Protein 4J6E (pdb70)

Nearest PDB structures (foldseek):
  4j6e-assembly1_A-2  TM=1.004E+00  e=1.872E-60  Caulobacter vibrioides NA1000
  4ggm-assembly1_X  TM=5.486E-01  e=7.901E-48  Caulobacter vibrioides NA1000
  5z76-assembly2_B  TM=6.021E-01  e=1.003E-01  synthetic construct
  4yr9-assembly1_C  TM=3.953E-01  e=2.723E-02  Mus musculus
  1kjq-assembly1_A  TM=4.696E-01  e=1.068E-01  Escherichia coli

InterPro domains:
  IPR010415 LpxI, C-terminal [PF06230] (135-271)
  IPR041255 LpxI N-terminal domain [PF17930] (3-131)
  IPR043167 LpxI, C-terminal domain superfamily [G3DSA:3.40.140.80] (130-280)
  IPR053174 UDP-2,3-diacylglucosamine pyrophosphatase LpxI [PTHR39962] (3-275)

Sequence (273 aa):
MRKLGLIAGGGALPVELASHCEAAGRAFAVMRLRSFADPSLDRYPGADVGIGEFGKIFKALRAEGCDVVCFAGNVSRPDFSALMPDARGLKVLPSLIVAARKGDDALLRRVLDEFEKEGFEIEGAHEVMGEMTLPRGRLGKVSPAPEHMADIDKALDVAREIGRLDIGQGAVVCEGLVLAVEAQEGTDAMLRRVADLPEAIRGRAERRLGVLAKAPKPIRVALPTIGVATIHRAARAGLAGIVGEAGRLLVVDREAVIAAADDLGLFVLGVDP

Solvent-accessible surface area: 13262 Å² total; per-residue (Å²): 208,179,32,21,0,6,7,0,0,13,52,54,27,4,53,53,11,13,82,81,12,152,70,67,53,102,81,27,2,5,0,23,12,145,91,59,23,54,107,68,1,98,203,78,62,28,35,75,5,2,48,14,30,22,0,94,7,2,109,20,0,122,81,103,52,9,92,25,1,2,48,5,27,110,69,66,89,40,106,57,108,77,57,111,117,25,96,71,4,98,88,13,46,68,50,19,66,103,11,7,222,77,10,60,27,20,20,53,140,43,27,20,57,0,5,75,154,46,58,4,111,19,52,2,4,110,42,8,68,62,76,17,38,4,64,184,22,138,31,11,141,33,69,33,36,125,118,16,103,84,6,10,90,90,0,8,70,27,0,76,86,26,6,150,99,43,71,13,36,0,0,0,0,4,138,29,94,57,22,7,44,16,46,128,71,26,16,58,23,0,0,108,91,0,8,99,45,85,63,101,65,50,0,143,82,166,41,36,31,0,0,0,0,12,0,12,29,84,187,92,29,31,13,1,50,2,14,55,44,10,0,96,68,0,14,146,0,1,2,4,0,0,0,0,13,24,29,77,0,10,1,22,75,41,114,41,0,42,55,24,2,26,130,70,32,1,2,2,2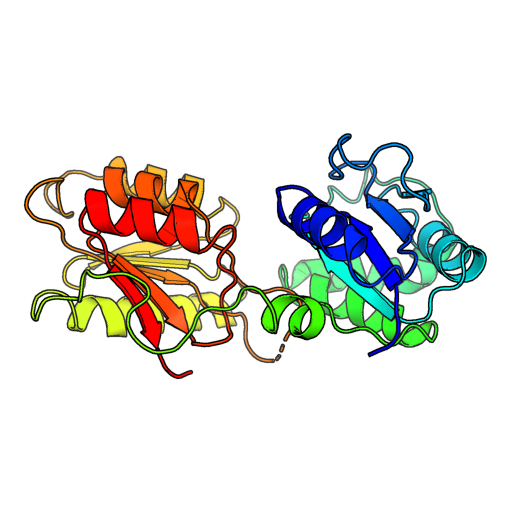3,0,45,100,91

GO terms:
  GO:0042802 identical protein binding (F, IPI)

Organism: Caulobacter vibrioides (strain NA1000 / CB15N) (NCBI:txid565050)

Structure (mmCIF, N/CA/C/O backbone):
data_4J6E
#
_entry.id   4J6E
#
_cell.length_a   107.297
_cell.length_b   107.297
_cell.length_c   81.290
_cell.angle_alpha   90.00
_cell.angle_beta   90.00
_cell.angle_gamma   120.00
#
_symmetry.space_group_name_H-M   'P 61 2 2'
#
loop_
_entity.id
_entity.type
_entity.pdbx_description
1 polymer 'UDP-2,3-diacylglucosamine pyrophosphatase LpxI'
2 non-polymer '(2R,3R,4R,5S,6R)-2-{[(S)-{[(S)-{[(2R,3S,4R,5R)-5-(2,4-dioxo-3,4-dihydropyrimidin-1(2H)-yl)-3,4-dihydroxytetrahydrofuran-2-yl]methoxy}(hydroxy)phosphoryl]oxy}(hydroxy)phosphoryl]oxy}-5-hydroxy-6-(hydroxymethyl)-3-{[(3R)-3-hydroxytetradecanoyl]amino}tetrahydro-2H-pyran-4-yl (3R)-3-hydroxytetradecanoate'
3 water water
#
loop_
_atom_site.group_PDB
_atom_site.id
_atom_site.type_symbol
_atom_site.label_atom_id
_atom_site.label_alt_id
_atom_site.label_comp_id
_atom_site.label_asym_id
_atom_site.label_entity_id
_atom_site.label_seq_id
_atom_site.pdbx_PDB_ins_code
_atom_site.Cartn_x
_atom_site.Cartn_y
_atom_site.Cartn_z
_atom_site.occupancy
_atom_site.B_iso_or_equiv
_atom_site.auth_seq_id
_atom_site.auth_comp_id
_atom_site.auth_asym_id
_atom_site.auth_atom_id
_atom_site.pdbx_PDB_model_num
ATOM 1 N N . MET A 1 4 ? 9.949 30.083 -12.230 1.00 156.56 1 MET A N 1
ATOM 2 C CA . MET A 1 4 ? 8.744 29.693 -12.952 1.00 155.55 1 MET A CA 1
ATOM 3 C C . MET A 1 4 ? 8.510 28.182 -12.816 1.00 155.12 1 MET A C 1
ATOM 4 O O . MET A 1 4 ? 7.979 27.539 -13.721 1.00 155.68 1 MET A O 1
ATOM 9 N N . ARG A 1 5 ? 8.917 27.618 -11.680 1.00 155.59 2 ARG A N 1
ATOM 10 C CA . ARG A 1 5 ? 8.658 26.206 -11.394 1.00 156.81 2 ARG A CA 1
ATOM 11 C C . ARG A 1 5 ? 7.271 26.047 -10.772 1.00 153.98 2 ARG A C 1
ATOM 12 O O . ARG A 1 5 ? 6.610 27.044 -10.486 1.00 150.98 2 ARG A O 1
ATOM 20 N N . LYS A 1 6 ? 6.834 24.804 -10.562 1.00 155.85 3 LYS A N 1
ATOM 21 C CA . LYS A 1 6 ? 5.433 24.541 -10.215 1.00 154.19 3 LYS A CA 1
ATOM 22 C C . LYS A 1 6 ? 5.160 23.064 -9.849 1.00 149.72 3 LYS A C 1
ATOM 23 O O . LYS A 1 6 ? 5.891 22.177 -10.298 1.00 146.53 3 LYS A O 1
ATOM 25 N N . LEU A 1 7 ? 4.126 22.783 -9.043 1.00 145.55 4 LEU A N 1
ATOM 26 C CA . LEU A 1 7 ? 3.232 23.780 -8.443 1.00 139.78 4 LEU A CA 1
ATOM 27 C C . LEU A 1 7 ? 2.685 23.308 -7.098 1.00 140.32 4 LEU A C 1
ATOM 28 O O . LEU A 1 7 ? 2.579 22.108 -6.848 1.00 146.45 4 LEU A O 1
ATOM 33 N N . GLY A 1 8 ? 2.327 24.259 -6.240 1.00 132.54 5 GLY A N 1
ATOM 34 C CA . GLY A 1 8 ? 1.679 23.951 -4.979 1.00 125.11 5 GLY A CA 1
ATOM 35 C C . GLY A 1 8 ? 0.625 24.996 -4.668 1.00 117.28 5 GLY A C 1
ATOM 36 O O . GLY A 1 8 ? 0.943 26.166 -4.474 1.00 112.38 5 GLY A O 1
ATOM 37 N N . LEU A 1 9 ? -0.636 24.585 -4.626 1.00 116.65 6 LEU A N 1
ATOM 38 C CA . LEU A 1 9 ? -1.707 25.556 -4.442 1.00 114.09 6 LEU A CA 1
ATOM 39 C C . LEU A 1 9 ? -2.310 25.569 -3.042 1.00 104.45 6 LEU A C 1
ATOM 40 O O . LEU A 1 9 ? -2.945 24.609 -2.604 1.00 100.85 6 LEU A O 1
ATOM 45 N N . ILE A 1 10 ? -2.103 26.691 -2.363 1.00 101.40 7 ILE A N 1
ATOM 46 C CA . ILE A 1 10 ? -2.643 26.944 -1.038 1.00 86.93 7 ILE A CA 1
ATOM 47 C C . ILE A 1 10 ? -4.039 27.514 -1.195 1.00 85.34 7 ILE A C 1
ATOM 48 O O . ILE A 1 10 ? -4.200 28.711 -1.416 1.00 85.59 7 ILE A O 1
ATOM 53 N N . ALA A 1 11 ? -5.052 26.667 -1.079 1.00 85.67 8 ALA A N 1
ATOM 54 C CA . ALA A 1 11 ? -6.406 27.074 -1.444 1.00 85.02 8 ALA A CA 1
ATOM 55 C C . ALA A 1 11 ? -7.138 27.949 -0.432 1.00 81.82 8 ALA A C 1
ATOM 56 O O . ALA A 1 11 ? -7.559 27.477 0.610 1.00 109.45 8 ALA A O 1
ATOM 58 N N . GLY A 1 12 ? -7.314 29.223 -0.754 1.00 91.75 9 GLY A N 1
ATOM 59 C CA . GLY A 1 12 ? -8.284 30.045 -0.053 1.00 88.84 9 GLY A CA 1
ATOM 60 C C . GLY A 1 12 ? -9.698 29.685 -0.501 1.00 94.84 9 GLY A C 1
ATOM 61 O O . GLY A 1 12 ? -10.042 28.512 -0.637 1.00 103.49 9 GLY A O 1
ATOM 62 N N . GLY A 1 13 ? -10.524 30.692 -0.752 1.00 90.77 10 GLY A N 1
ATOM 63 C CA . GLY A 1 13 ? -11.907 30.456 -1.121 1.00 84.03 10 GLY A CA 1
ATOM 64 C C . GLY A 1 13 ? -12.328 31.434 -2.188 1.00 82.31 10 GLY A C 1
ATOM 65 O O . GLY A 1 13 ? -11.680 32.467 -2.368 1.00 82.08 10 GLY A O 1
ATOM 66 N N . GLY A 1 14 ? -13.403 31.115 -2.901 1.00 82.21 11 GLY A N 1
ATOM 67 C CA . GLY A 1 14 ? -13.821 31.933 -4.017 1.00 84.22 11 GLY A CA 1
ATOM 68 C C . GLY A 1 14 ? -13.272 31.378 -5.312 1.00 95.48 11 GLY A C 1
ATOM 69 O O . GLY A 1 14 ? -12.669 30.304 -5.309 1.00 95.85 11 GLY A O 1
ATOM 70 N N . ALA A 1 15 ? -13.461 32.109 -6.410 1.00 90.60 12 ALA A N 1
ATOM 71 C CA . ALA A 1 15 ? -13.158 31.588 -7.738 1.00 95.05 12 ALA A CA 1
ATOM 72 C C . ALA A 1 15 ? -11.688 31.316 -8.043 1.00 108.03 12 ALA A C 1
ATOM 73 O O . ALA A 1 15 ? -11.378 30.267 -8.607 1.00 112.71 12 ALA A O 1
ATOM 75 N N . LEU A 1 16 ? -10.798 32.249 -7.696 1.00 103.68 13 LEU A N 1
ATOM 76 C CA . LEU A 1 16 ? -9.355 32.105 -7.979 1.00 103.16 13 LEU A CA 1
ATOM 77 C C . LEU A 1 16 ? -8.812 30.672 -7.864 1.00 104.64 13 LEU A C 1
ATOM 78 O O . LEU A 1 16 ? -8.223 30.170 -8.824 1.00 103.82 13 LEU A O 1
ATOM 83 N N . PRO A 1 17 ? -9.016 30.003 -6.701 1.00 104.36 14 PRO A N 1
ATOM 84 C CA . PRO A 1 17 ? -8.500 28.632 -6.566 1.00 107.75 14 PRO A CA 1
ATOM 85 C C . PRO A 1 17 ? -9.062 27.650 -7.598 1.00 108.21 14 PRO A C 1
ATOM 86 O O . PRO A 1 17 ? -8.435 26.629 -7.905 1.00 104.38 14 PRO A O 1
ATOM 90 N N . VAL A 1 18 ? -10.232 27.954 -8.139 1.00 112.45 15 VAL A N 1
ATOM 91 C CA . VAL A 1 18 ? -10.719 27.163 -9.254 1.00 124.46 15 VAL A CA 1
ATOM 92 C C . VAL A 1 18 ? -10.177 27.744 -10.563 1.00 131.39 15 VAL A C 1
ATOM 93 O O . VAL A 1 18 ? -9.889 27.000 -11.500 1.00 136.13 15 VAL A O 1
ATOM 97 N N . GLU A 1 19 ? -9.995 29.066 -10.605 1.00 130.93 16 GLU A N 1
ATOM 98 C CA . GLU A 1 19 ? -9.442 29.735 -11.788 1.00 132.67 16 GLU A CA 1
ATOM 99 C C . GLU A 1 19 ? -7.962 29.441 -12.022 1.00 135.44 16 GLU A C 1
ATOM 100 O O . GLU A 1 19 ? -7.358 29.972 -12.952 1.00 141.26 16 GLU A O 1
ATOM 106 N N . LEU A 1 20 ? -7.377 28.604 -11.175 1.00 132.61 17 LEU A N 1
ATOM 107 C CA . LEU A 1 20 ? -6.057 28.069 -11.455 1.00 135.53 17 LEU A CA 1
ATOM 108 C C . LEU A 1 20 ? -6.165 26.590 -11.793 1.00 143.16 17 LEU A C 1
ATOM 109 O O . LEU A 1 20 ? -5.406 26.079 -12.611 1.00 144.33 17 LEU A O 1
ATOM 114 N N . ALA A 1 21 ? -7.126 25.917 -11.168 1.00 147.25 18 ALA A N 1
ATOM 115 C CA . ALA A 1 21 ? -7.443 24.534 -11.504 1.00 154.26 18 ALA A CA 1
ATOM 116 C C . ALA A 1 21 ? -7.864 24.440 -12.963 1.00 162.95 18 ALA A C 1
ATOM 117 O O . ALA A 1 21 ? -7.473 23.512 -13.674 1.00 170.14 18 ALA A O 1
ATOM 119 N N . SER A 1 22 ? -8.669 25.402 -13.404 1.00 162.56 19 SER A N 1
ATOM 120 C CA . SER A 1 22 ? -9.038 25.493 -14.810 1.00 166.87 19 SER A CA 1
ATOM 121 C C . SER A 1 22 ? -7.767 25.713 -15.625 1.00 173.92 19 SER A C 1
ATOM 122 O O . SER A 1 22 ? -7.585 25.115 -16.686 1.00 182.31 19 SER A O 1
ATOM 125 N N . HIS A 1 23 ? -6.878 26.554 -15.103 1.00 170.63 20 HIS A N 1
ATOM 126 C CA . HIS A 1 23 ? -5.626 26.872 -15.782 1.00 170.79 20 HIS A CA 1
ATOM 127 C C . HIS A 1 23 ? -4.575 25.774 -15.605 1.00 171.27 20 HIS A C 1
ATOM 128 O O . HIS A 1 23 ? -3.671 25.641 -16.424 1.00 176.01 20 HIS A O 1
ATOM 135 N N . CYS A 1 24 ? -4.687 24.993 -14.534 1.00 164.75 21 CYS A N 1
ATOM 136 C CA . CYS A 1 24 ? -3.768 23.875 -14.319 1.00 159.20 21 CYS A CA 1
ATOM 137 C C . CYS A 1 24 ? -4.091 22.718 -15.257 1.00 156.94 21 CYS A C 1
ATOM 138 O O . CYS A 1 24 ? -3.301 21.783 -15.412 1.00 154.92 21 CYS A O 1
ATOM 141 N N . GLU A 1 25 ? -5.258 22.789 -15.887 1.00 154.68 22 GLU A N 1
ATOM 142 C CA . GLU A 1 25 ? -5.615 21.821 -16.904 1.00 157.37 22 GLU A CA 1
ATOM 143 C C . GLU A 1 25 ? -4.695 22.029 -18.096 1.00 160.71 22 GLU A C 1
ATOM 144 O O . GLU A 1 25 ? -4.526 21.141 -18.929 1.00 164.69 22 GLU A O 1
ATOM 150 N N . ALA A 1 26 ? -4.088 23.210 -18.161 1.00 160.87 23 ALA A N 1
ATOM 151 C CA . ALA A 1 26 ? -3.127 23.514 -19.211 1.00 169.43 23 ALA A CA 1
ATOM 152 C C . ALA A 1 26 ? -1.807 22.783 -19.002 1.00 171.98 23 ALA A C 1
ATOM 153 O O . ALA A 1 26 ? -1.708 21.587 -19.273 1.00 178.32 23 ALA A O 1
ATOM 155 N N . ALA A 1 27 ? -0.805 23.506 -18.506 1.00 166.61 24 ALA A N 1
ATOM 156 C CA . ALA A 1 27 ? 0.593 23.067 -18.558 1.00 166.70 24 ALA A CA 1
ATOM 157 C C . ALA A 1 27 ? 0.897 21.671 -18.011 1.00 168.26 24 ALA A C 1
ATOM 158 O O . ALA A 1 27 ? 1.928 21.079 -18.345 1.00 168.19 24 ALA A O 1
ATOM 160 N N . GLY A 1 28 ? -0.004 21.146 -17.188 1.00 170.19 25 GLY A N 1
ATOM 161 C CA . GLY A 1 28 ? 0.202 19.853 -16.567 1.00 173.21 25 GLY A CA 1
ATOM 162 C C . GLY A 1 28 ? 1.415 19.906 -15.662 1.00 170.09 25 GLY A C 1
ATOM 163 O O . GLY A 1 28 ? 2.531 19.592 -16.085 1.00 174.19 25 GLY A O 1
ATOM 164 N N . ARG A 1 29 ? 1.204 20.313 -14.415 1.00 161.20 26 ARG A N 1
ATOM 165 C CA . ARG A 1 29 ? 2.327 20.544 -13.502 1.00 157.75 26 ARG A CA 1
ATOM 166 C C . ARG A 1 29 ? 2.978 19.297 -12.852 1.00 160.97 26 ARG A C 1
ATOM 167 O O . ARG A 1 29 ? 4.202 19.149 -12.933 1.00 164.46 26 ARG A O 1
ATOM 175 N N . ALA A 1 30 ? 2.211 18.407 -12.215 1.00 158.47 27 ALA A N 1
ATOM 176 C CA . ALA A 1 30 ? 0.796 18.577 -11.929 1.00 152.74 27 ALA A CA 1
ATOM 177 C C . ALA A 1 30 ? 0.684 19.208 -10.552 1.00 146.12 27 ALA A C 1
ATOM 178 O O . ALA A 1 30 ? 1.389 18.827 -9.614 1.00 142.12 27 ALA A O 1
ATOM 180 N N . PHE A 1 31 ? -0.187 20.200 -10.456 1.00 144.78 28 PHE A N 1
ATOM 181 C CA . PHE A 1 31 ? -0.422 20.950 -9.230 1.00 140.16 28 PHE A CA 1
ATOM 182 C C . PHE A 1 31 ? -0.706 20.056 -8.034 1.00 132.20 28 PHE A C 1
ATOM 183 O O . PHE A 1 31 ? -0.984 18.866 -8.177 1.00 136.12 28 PHE A O 1
ATOM 191 N N . ALA A 1 32 ? -0.634 20.652 -6.851 1.00 119.79 29 ALA A N 1
ATOM 192 C CA . ALA A 1 32 ? -1.061 19.997 -5.629 1.00 115.85 29 ALA A CA 1
ATOM 193 C C . ALA A 1 32 ? -1.839 21.020 -4.814 1.00 110.28 29 ALA A C 1
ATOM 194 O O . ALA A 1 32 ? -1.397 22.154 -4.631 1.00 107.44 29 ALA A O 1
ATOM 196 N N . VAL A 1 33 ? -3.013 20.633 -4.344 1.00 106.93 30 VAL A N 1
ATOM 197 C CA . VAL A 1 33 ? -3.846 21.581 -3.648 1.00 100.47 30 VAL A CA 1
ATOM 198 C C . VAL A 1 33 ? -3.837 21.320 -2.168 1.00 102.66 30 VAL A C 1
ATOM 199 O O . VAL A 1 33 ? -4.388 20.326 -1.705 1.00 105.90 30 VAL A O 1
ATOM 203 N N . MET A 1 34 ? -3.182 22.217 -1.438 1.00 98.31 31 MET A N 1
ATOM 204 C CA . MET A 1 34 ? -3.322 22.310 0.006 1.00 93.27 31 MET A CA 1
ATOM 205 C C . MET A 1 34 ? -4.610 23.065 0.290 1.00 90.62 31 MET A C 1
ATOM 206 O O . MET A 1 34 ? -4.608 24.284 0.388 1.00 87.96 31 MET A O 1
ATOM 211 N N . ARG A 1 35 ? -5.715 22.335 0.378 1.00 91.82 32 ARG A N 1
ATOM 212 C CA . ARG A 1 35 ? -7.018 22.938 0.608 1.00 89.81 32 ARG A CA 1
ATOM 213 C C . ARG A 1 35 ? -7.069 23.492 2.030 1.00 86.81 32 ARG A C 1
ATOM 214 O O . ARG A 1 35 ? -6.816 22.764 3.003 1.00 87.66 32 ARG A O 1
ATOM 222 N N . LEU A 1 36 ? -7.353 24.782 2.175 1.00 87.90 33 LEU A N 1
ATOM 223 C CA . LEU A 1 36 ? -7.482 25.318 3.526 1.00 89.37 33 LEU A CA 1
ATOM 224 C C . LEU A 1 36 ? -8.834 24.866 4.068 1.00 91.05 33 LEU A C 1
ATOM 225 O O . LEU A 1 36 ? -9.889 25.255 3.550 1.00 80.84 33 LEU A O 1
ATOM 230 N N . ARG A 1 37 ? -8.774 24.025 5.102 1.00 82.58 34 ARG A N 1
ATOM 231 C CA . ARG A 1 37 ? -9.901 23.201 5.536 1.00 94.55 34 ARG A CA 1
ATOM 232 C C . ARG A 1 37 ? -11.188 23.989 5.713 1.00 96.51 34 ARG A C 1
ATOM 233 O O . ARG A 1 37 ? -12.276 23.497 5.405 1.00 94.61 34 ARG A O 1
ATOM 241 N N . SER A 1 38 ? -11.032 25.233 6.162 1.00 100.77 35 SER A N 1
ATOM 242 C CA . SER A 1 38 ? -12.135 26.118 6.528 1.00 96.89 35 SER A CA 1
ATOM 243 C C . SER A 1 38 ? -12.631 27.005 5.378 1.00 91.88 35 SER A C 1
ATOM 244 O O . SER A 1 38 ? -13.708 27.590 5.478 1.00 87.01 35 SER A O 1
ATOM 247 N N . PHE A 1 39 ? -11.863 27.101 4.289 1.00 97.87 36 PHE A N 1
ATOM 248 C CA . PHE A 1 39 ? -12.160 28.068 3.217 1.00 75.62 36 PHE A CA 1
ATOM 249 C C . PHE A 1 39 ? -12.280 27.433 1.842 1.00 78.54 36 PHE A C 1
ATOM 250 O O . PHE A 1 39 ? -13.019 27.920 0.977 1.00 87.47 36 PHE A O 1
ATOM 258 N N . ALA A 1 40 ? -11.526 26.361 1.634 1.00 85.92 37 ALA A N 1
ATOM 259 C CA . ALA A 1 40 ? -11.389 25.772 0.311 1.00 88.12 37 ALA A CA 1
ATOM 260 C C . ALA A 1 40 ? -12.725 25.273 -0.210 1.00 91.34 37 ALA A C 1
ATOM 261 O O . ALA A 1 40 ? -13.515 24.680 0.527 1.00 92.79 37 ALA A O 1
ATOM 263 N N . ASP A 1 41 ? -12.977 25.534 -1.483 1.00 88.31 38 ASP A N 1
ATOM 264 C CA . ASP A 1 41 ? -14.186 25.058 -2.113 1.00 99.48 38 ASP A CA 1
ATOM 265 C C . ASP A 1 41 ? -14.114 23.537 -2.268 1.00 106.14 38 ASP A C 1
ATOM 266 O O . ASP A 1 41 ? -13.019 22.971 -2.321 1.00 104.79 38 ASP A O 1
ATOM 271 N N . PRO A 1 42 ? -15.281 22.867 -2.309 1.00 114.25 39 PRO A N 1
ATOM 272 C CA . PRO A 1 42 ? -15.313 21.429 -2.593 1.00 119.99 39 PRO A CA 1
ATOM 273 C C . PRO A 1 42 ? -15.193 21.120 -4.088 1.00 126.02 39 PRO A C 1
ATOM 274 O O . PRO A 1 42 ? -15.171 19.946 -4.452 1.00 133.15 39 PRO A O 1
ATOM 278 N N . SER A 1 43 ? -15.117 22.144 -4.938 1.00 121.39 40 SER A N 1
ATOM 279 C CA . SER A 1 43 ? -14.819 21.934 -6.355 1.00 120.37 40 SER A CA 1
ATOM 280 C C . SER A 1 43 ? -13.363 21.509 -6.495 1.00 120.11 40 SER A C 1
ATOM 281 O O . SER A 1 43 ? -12.908 21.135 -7.581 1.00 120.70 40 SER A O 1
ATOM 284 N N . LEU A 1 44 ? -12.645 21.583 -5.375 1.00 119.33 41 LEU A N 1
ATOM 285 C CA . LEU A 1 44 ? -11.241 21.218 -5.284 1.00 122.91 41 LEU A CA 1
ATOM 286 C C . LEU A 1 44 ? -11.068 19.945 -4.453 1.00 127.26 41 LEU A C 1
ATOM 287 O O . LEU A 1 44 ? -9.946 19.550 -4.135 1.00 125.71 41 LEU A O 1
ATOM 292 N N . ASP A 1 45 ? -12.186 19.317 -4.097 1.00 135.40 42 ASP A N 1
ATOM 293 C CA . ASP A 1 45 ? -12.172 18.010 -3.443 1.00 146.63 42 ASP A CA 1
ATOM 294 C C . ASP A 1 45 ? -11.524 16.956 -4.345 1.00 151.97 42 ASP A C 1
ATOM 295 O O . ASP A 1 45 ? -11.854 16.845 -5.526 1.00 152.94 42 ASP A O 1
ATOM 300 N N . ARG A 1 46 ? -10.604 16.190 -3.763 1.00 153.08 43 ARG A N 1
ATOM 301 C CA . ARG A 1 46 ? -9.855 15.138 -4.459 1.00 156.17 43 ARG A CA 1
ATOM 302 C C . ARG A 1 46 ? -9.128 15.578 -5.735 1.00 155.47 43 ARG A C 1
ATOM 303 O O . ARG A 1 46 ? -9.143 14.882 -6.755 1.00 162.49 43 ARG A O 1
ATOM 311 N N . TYR A 1 47 ? -8.515 16.755 -5.669 1.00 145.27 44 TYR A N 1
ATOM 312 C CA . TYR A 1 47 ? -7.374 17.062 -6.506 1.00 136.55 44 TYR A CA 1
ATOM 313 C C . TYR A 1 47 ? -6.221 16.665 -5.612 1.00 131.93 44 TYR A C 1
ATOM 314 O O . TYR A 1 47 ? -6.367 16.663 -4.387 1.00 127.11 44 TYR A O 1
ATOM 323 N N . PRO A 1 48 ? -5.077 16.318 -6.208 1.00 132.85 45 PRO A N 1
ATOM 324 C CA . PRO A 1 48 ? -3.885 15.994 -5.416 1.00 131.60 45 PRO A CA 1
ATOM 325 C C . PRO A 1 48 ? -3.582 17.072 -4.372 1.00 114.70 45 PRO A C 1
ATOM 326 O O . PRO A 1 48 ? -3.903 18.244 -4.569 1.00 111.38 45 PRO A O 1
ATOM 330 N N . GLY A 1 49 ? -2.986 16.667 -3.260 1.00 120.67 46 GLY A N 1
ATOM 331 C CA . GLY A 1 49 ? -2.756 17.577 -2.156 1.00 109.29 46 GLY A CA 1
ATOM 332 C C . GLY A 1 49 ? -3.492 17.107 -0.923 1.00 108.95 46 GLY A C 1
ATOM 333 O O . GLY A 1 49 ? -3.804 15.929 -0.791 1.00 118.36 46 GLY A O 1
ATOM 334 N N . ALA A 1 50 ? -3.782 18.029 -0.016 1.00 104.77 47 ALA A N 1
ATOM 335 C CA . ALA A 1 50 ? -4.373 17.652 1.259 1.00 111.79 47 ALA A CA 1
ATOM 336 C C . ALA A 1 50 ? -5.415 18.645 1.734 1.00 110.57 47 ALA A C 1
ATOM 337 O O . ALA A 1 50 ? -5.794 19.576 1.023 1.00 108.66 47 ALA A O 1
ATOM 339 N N . ASP A 1 51 ? -5.887 18.418 2.952 1.00 113.28 48 ASP A N 1
ATOM 340 C CA . ASP A 1 51 ? -6.751 19.368 3.628 1.00 111.14 48 ASP A CA 1
ATOM 341 C C . ASP A 1 51 ? -6.047 19.889 4.864 1.00 105.45 48 ASP A C 1
ATOM 342 O O . ASP A 1 51 ? -5.698 19.136 5.779 1.00 100.18 48 ASP A O 1
ATOM 347 N N . VAL A 1 52 ? -5.831 21.195 4.860 1.00 102.86 49 VAL A N 1
ATOM 348 C CA . VAL A 1 52 ? -5.025 21.849 5.867 1.00 98.95 49 VAL A CA 1
ATOM 349 C C . VAL A 1 52 ? -5.893 22.680 6.791 1.00 94.46 49 VAL A C 1
ATOM 350 O O . VAL A 1 52 ? -6.589 23.590 6.350 1.00 90.49 49 VAL A O 1
ATOM 354 N N . GLY A 1 53 ? -5.870 22.346 8.073 1.00 93.72 50 GLY A N 1
ATOM 355 C CA . GLY A 1 53 ? -6.426 23.233 9.071 1.00 89.98 50 GLY A CA 1
ATOM 356 C C . GLY A 1 53 ? -5.473 24.405 9.077 1.00 87.94 50 GLY A C 1
ATOM 357 O O . GLY A 1 53 ? -4.261 24.205 9.094 1.00 84.31 50 GLY A O 1
ATOM 358 N N . ILE A 1 54 ? -6.001 25.623 9.055 1.00 87.99 51 ILE A N 1
ATOM 359 C CA . ILE A 1 54 ? -5.163 26.794 8.832 1.00 89.78 51 ILE A CA 1
ATOM 360 C C . ILE A 1 54 ? -4.041 26.903 9.856 1.00 95.42 51 ILE A C 1
ATOM 361 O O . ILE A 1 54 ? -3.053 27.587 9.621 1.00 99.09 51 ILE A O 1
ATOM 366 N N . GLY A 1 55 ? -4.192 26.200 10.975 1.00 100.89 52 GLY A N 1
ATOM 367 C CA . GLY A 1 55 ? -3.138 26.085 11.964 1.00 103.24 52 GLY A CA 1
ATOM 368 C C . GLY A 1 55 ? -2.157 24.954 11.695 1.00 112.73 52 GLY A C 1
ATOM 369 O O . GLY A 1 55 ? -1.045 24.960 12.228 1.00 117.08 52 GLY A O 1
ATOM 370 N N . GLU A 1 56 ? -2.553 23.979 10.876 1.00 116.44 53 GLU A N 1
ATOM 371 C CA . GLU A 1 56 ? -1.655 22.873 10.512 1.00 118.18 53 GLU A CA 1
ATOM 372 C C . GLU A 1 56 ? -0.510 23.373 9.630 1.00 113.86 53 GLU A C 1
ATOM 373 O O . GLU A 1 56 ? -0.382 23.006 8.455 1.00 111.87 53 GLU A O 1
ATOM 379 N N . PHE A 1 57 ? 0.326 24.211 10.226 1.00 110.43 54 PHE A N 1
ATOM 380 C CA . PHE A 1 57 ? 1.347 24.925 9.495 1.00 110.49 54 PHE A CA 1
ATOM 381 C C . PHE A 1 57 ? 2.472 23.985 9.094 1.00 118.29 54 PHE A C 1
ATOM 382 O O . PHE A 1 57 ? 3.120 24.170 8.064 1.00 123.01 54 PHE A O 1
ATOM 390 N N . GLY A 1 58 ? 2.702 22.970 9.917 1.00 116.68 55 GLY A N 1
ATOM 391 C CA . GLY A 1 58 ? 3.746 22.006 9.642 1.00 115.53 55 GLY A CA 1
ATOM 392 C C . GLY A 1 58 ? 3.271 20.856 8.793 1.00 116.51 55 GLY A C 1
ATOM 393 O O . GLY A 1 58 ? 4.069 20.185 8.150 1.00 123.12 55 GLY A O 1
ATOM 394 N N . LYS A 1 59 ? 1.967 20.614 8.793 1.00 115.36 56 LYS A N 1
ATOM 395 C CA . LYS A 1 59 ? 1.415 19.585 7.925 1.00 114.46 56 LYS A CA 1
ATOM 396 C C . LYS A 1 59 ? 1.470 20.044 6.486 1.00 110.89 56 LYS A C 1
ATOM 397 O O . LYS A 1 59 ? 1.837 19.271 5.607 1.00 101.94 56 LYS A O 1
ATOM 403 N N . ILE A 1 60 ? 1.138 21.316 6.267 1.00 107.42 57 ILE A N 1
ATOM 404 C CA . ILE A 1 60 ? 1.207 21.919 4.939 1.00 106.23 57 ILE A CA 1
ATOM 405 C C . ILE A 1 60 ? 2.628 21.823 4.380 1.00 107.00 57 ILE A C 1
ATOM 406 O O . ILE A 1 60 ? 2.822 21.618 3.175 1.00 106.51 57 ILE A O 1
ATOM 411 N N . PHE A 1 61 ? 3.613 21.929 5.270 1.00 107.26 58 PHE A N 1
ATOM 412 C CA . PHE A 1 61 ? 5.012 21.913 4.876 1.00 113.92 58 PHE A CA 1
ATOM 413 C C . PHE A 1 61 ? 5.458 20.525 4.444 1.00 120.35 58 PHE A C 1
ATOM 414 O O . PHE A 1 61 ? 6.114 20.369 3.412 1.00 125.77 58 PHE A O 1
ATOM 422 N N . LYS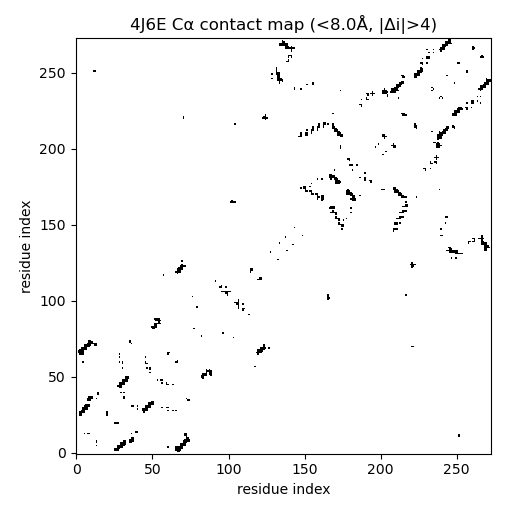 A 1 62 ? 5.102 19.519 5.239 1.00 121.46 59 LYS A N 1
ATOM 423 C CA . LYS A 1 62 ? 5.441 18.133 4.920 1.00 123.30 59 LYS A CA 1
ATOM 424 C C . LYS A 1 62 ? 4.663 17.660 3.695 1.00 119.67 59 LYS A C 1
ATOM 425 O O . LYS A 1 62 ? 5.147 16.842 2.922 1.00 113.01 59 LYS A O 1
ATOM 431 N N . ALA A 1 63 ? 3.466 18.209 3.513 1.00 112.82 60 ALA A N 1
ATOM 432 C CA . ALA A 1 63 ? 2.626 17.852 2.382 1.00 112.60 60 ALA A CA 1
ATOM 433 C C . ALA A 1 63 ? 3.140 18.404 1.048 1.00 115.45 60 ALA A C 1
ATOM 434 O O . ALA A 1 63 ? 3.229 17.667 0.065 1.00 121.24 60 ALA A O 1
ATOM 436 N N . LEU A 1 64 ? 3.470 19.693 1.008 1.00 111.77 61 LEU A N 1
ATOM 437 C CA . LEU A 1 64 ? 4.039 20.294 -0.201 1.00 109.30 61 LEU A CA 1
ATOM 438 C C . LEU A 1 64 ? 5.370 19.635 -0.515 1.00 116.56 61 LEU A C 1
ATOM 439 O O . LEU A 1 64 ? 5.705 19.402 -1.676 1.00 118.70 61 LEU A O 1
ATOM 444 N N . ARG A 1 65 ? 6.132 19.341 0.535 1.00 119.55 62 ARG A N 1
ATOM 445 C CA . ARG A 1 65 ? 7.396 18.639 0.377 1.00 123.15 62 ARG A CA 1
ATOM 446 C C . ARG A 1 65 ? 7.142 17.248 -0.179 1.00 123.28 62 ARG A C 1
ATOM 447 O O . ARG A 1 65 ? 7.740 16.860 -1.175 1.00 118.69 62 ARG A O 1
ATOM 455 N N . ALA A 1 66 ? 6.235 16.521 0.471 1.00 123.05 63 ALA A N 1
ATOM 456 C CA . ALA A 1 66 ? 5.856 15.168 0.071 1.00 127.07 63 ALA A CA 1
ATOM 457 C C . ALA A 1 66 ? 5.565 15.058 -1.417 1.00 129.47 63 ALA A C 1
ATOM 458 O O . ALA A 1 66 ? 6.233 14.312 -2.131 1.00 137.41 63 ALA A O 1
ATOM 460 N N . GLU A 1 67 ? 4.561 15.798 -1.874 1.00 123.91 64 GLU A N 1
ATOM 461 C CA . GLU A 1 67 ? 4.163 15.768 -3.273 1.00 119.99 64 GLU A CA 1
ATOM 462 C C . GLU A 1 67 ? 5.346 16.052 -4.197 1.00 130.37 64 GLU A C 1
ATOM 463 O O . GLU A 1 67 ? 5.657 15.260 -5.090 1.00 125.50 64 GLU A O 1
ATOM 469 N N . GLY A 1 68 ? 6.019 17.169 -3.955 1.00 128.67 65 GLY A N 1
ATOM 470 C CA . GLY A 1 68 ? 7.146 17.571 -4.772 1.00 132.20 65 GLY A CA 1
ATOM 471 C C . GLY A 1 68 ? 7.002 19.026 -5.160 1.00 132.85 65 GLY A C 1
ATOM 472 O O . GLY A 1 68 ? 6.987 19.374 -6.338 1.00 135.30 65 GLY A O 1
ATOM 473 N N . CYS A 1 69 ? 6.888 19.884 -4.157 1.00 133.11 66 CYS A N 1
ATOM 474 C CA . CYS A 1 69 ? 6.666 21.299 -4.403 1.00 133.28 66 CYS A CA 1
ATOM 475 C C . CYS A 1 69 ? 7.843 22.158 -3.944 1.00 132.42 66 CYS A C 1
ATOM 476 O O . CYS A 1 69 ? 8.410 21.951 -2.865 1.00 132.43 66 CYS A O 1
ATOM 479 N N . ASP A 1 70 ? 8.211 23.111 -4.790 1.00 129.62 67 ASP A N 1
ATOM 480 C CA . ASP A 1 70 ? 9.270 24.052 -4.483 1.00 126.69 67 ASP A CA 1
ATOM 481 C C . ASP A 1 70 ? 8.760 25.453 -4.769 1.00 125.01 67 ASP A C 1
ATOM 482 O O . ASP A 1 70 ? 9.469 26.432 -4.561 1.00 126.21 67 ASP A O 1
ATOM 487 N N . VAL A 1 71 ? 7.528 25.534 -5.263 1.00 125.87 68 VAL A N 1
ATOM 488 C CA . VAL A 1 71 ? 6.934 26.798 -5.689 1.00 129.34 68 VAL A CA 1
ATOM 489 C C . VAL A 1 71 ? 5.445 26.828 -5.370 1.00 131.86 68 VAL A C 1
ATOM 490 O O . VAL A 1 71 ? 4.662 26.061 -5.930 1.00 134.21 68 VAL A O 1
ATOM 494 N N . VAL A 1 72 ? 5.044 27.725 -4.483 1.00 133.75 69 VAL A N 1
ATOM 495 C CA . VAL A 1 72 ? 3.654 27.737 -4.046 1.00 134.34 69 VAL A CA 1
ATOM 496 C C . VAL A 1 72 ? 2.916 29.020 -4.437 1.00 131.75 69 VAL A C 1
ATOM 497 O O . VAL A 1 72 ? 3.522 30.083 -4.587 1.00 132.44 69 VAL A O 1
ATOM 501 N N . CYS A 1 73 ? 1.604 28.901 -4.617 1.00 127.17 70 CYS A N 1
ATOM 502 C CA . CYS A 1 73 ? 0.770 30.038 -4.984 1.00 122.33 70 CYS A CA 1
ATOM 503 C C . CYS A 1 73 ? -0.393 30.216 -4.012 1.00 117.50 70 CYS A C 1
ATOM 504 O O . CYS A 1 73 ? -1.139 29.275 -3.754 1.00 118.28 70 CYS A O 1
ATOM 507 N N . PHE A 1 74 ? -0.546 31.430 -3.489 1.00 112.16 71 PHE A N 1
ATOM 508 C CA . PHE A 1 74 ? -1.629 31.749 -2.563 1.00 102.71 71 PHE A CA 1
ATOM 509 C C . PHE A 1 74 ? -2.826 32.370 -3.265 1.00 99.00 71 PHE A C 1
ATOM 510 O O . PHE A 1 74 ? -2.825 33.558 -3.589 1.00 96.66 71 PHE A O 1
ATOM 518 N N . ALA A 1 75 ? -3.853 31.559 -3.483 1.00 99.49 72 ALA A N 1
ATOM 519 C CA . ALA A 1 75 ? -5.061 32.009 -4.153 1.00 86.46 72 ALA A CA 1
ATOM 520 C C . ALA A 1 75 ? -6.259 31.816 -3.244 1.00 83.78 72 ALA A C 1
ATOM 521 O O . ALA A 1 75 ? -6.358 30.812 -2.552 1.00 85.29 72 ALA A O 1
ATOM 523 N N . GLY A 1 76 ? -7.173 32.778 -3.245 1.00 85.64 73 GLY A N 1
ATOM 524 C CA . GLY A 1 76 ? -8.413 32.632 -2.510 1.00 80.67 73 GLY A CA 1
ATOM 525 C C . GLY A 1 76 ? -8.541 33.612 -1.365 1.00 79.52 73 GLY A C 1
ATOM 526 O O . GLY A 1 76 ? -7.555 34.199 -0.928 1.00 77.70 73 GLY A O 1
ATOM 527 N N . ASN A 1 77 ? -9.768 33.798 -0.887 1.00 79.53 74 ASN A N 1
ATOM 528 C CA . ASN A 1 77 ? -9.997 34.649 0.263 1.00 77.51 74 ASN A CA 1
ATOM 529 C C . ASN A 1 77 ? -9.754 33.914 1.578 1.00 77.58 74 ASN A C 1
ATOM 530 O O . ASN A 1 77 ? -10.193 32.776 1.774 1.00 78.37 74 ASN A O 1
ATOM 535 N N . VAL A 1 78 ? -9.027 34.564 2.468 1.00 71.45 75 VAL A N 1
ATOM 536 C CA . VAL A 1 78 ? -8.791 34.007 3.780 1.00 73.81 75 VAL A CA 1
ATOM 537 C C . VAL A 1 78 ? -9.119 35.084 4.82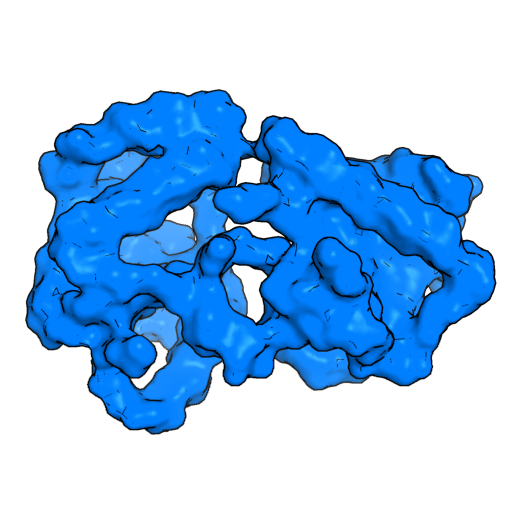5 1.00 74.98 75 VAL A C 1
ATOM 538 O O . VAL A 1 78 ? -8.991 36.282 4.552 1.00 77.52 75 VAL A O 1
ATOM 542 N N . SER A 1 79 ? -9.577 34.660 5.995 1.00 67.68 76 SER A N 1
ATOM 543 C CA . SER A 1 79 ? -9.773 35.565 7.119 1.00 66.72 76 SER A CA 1
ATOM 544 C C . SER A 1 79 ? -8.786 35.249 8.213 1.00 73.16 76 SER A C 1
ATOM 545 O O . SER A 1 79 ? -8.301 34.131 8.305 1.00 79.80 76 SER A O 1
ATOM 548 N N . ARG A 1 80 ? -8.479 36.231 9.049 1.00 75.32 77 ARG A N 1
ATOM 549 C CA . ARG A 1 80 ? -7.726 35.916 10.250 1.00 76.53 77 ARG A CA 1
ATOM 550 C C . ARG A 1 80 ? -8.630 35.083 11.137 1.00 67.78 77 ARG A C 1
ATOM 551 O O . ARG A 1 80 ? -9.814 35.379 11.284 1.00 66.32 77 ARG A O 1
ATOM 559 N N . PRO A 1 81 ? -8.074 34.009 11.694 1.00 72.71 78 PRO A N 1
ATOM 560 C CA . PRO A 1 81 ? -8.757 33.098 12.614 1.00 79.93 78 PRO A CA 1
ATOM 561 C C . PRO A 1 81 ? -9.027 33.733 13.968 1.00 81.90 78 PRO A C 1
ATOM 562 O O . PRO A 1 81 ? -8.394 34.717 14.336 1.00 76.64 78 PRO A O 1
ATOM 566 N N . ASP A 1 82 ? -9.971 33.160 14.703 1.00 90.87 79 ASP A N 1
ATOM 567 C CA . ASP A 1 82 ? -10.024 33.365 16.139 1.00 91.98 79 ASP A CA 1
ATOM 568 C C . ASP A 1 82 ? -8.996 32.403 16.697 1.00 91.45 79 ASP A C 1
ATOM 569 O O . ASP A 1 82 ? -9.223 31.197 16.706 1.00 96.63 79 ASP A O 1
ATOM 574 N N . PHE A 1 83 ? -7.863 32.932 17.143 1.00 87.58 80 PHE A N 1
ATOM 575 C CA . PHE A 1 83 ? -6.701 32.100 17.386 1.00 94.03 80 PHE A CA 1
ATOM 576 C C . PHE A 1 83 ? -6.974 31.029 18.427 1.00 108.11 80 PHE A C 1
ATOM 577 O O . PHE A 1 83 ? -6.544 29.891 18.270 1.00 113.38 80 PHE A O 1
ATOM 585 N N . SER A 1 84 ? -7.695 31.406 19.481 1.00 112.64 81 SER A N 1
ATOM 586 C CA . SER A 1 84 ? -7.996 30.519 20.598 1.00 112.34 81 SER A CA 1
ATOM 587 C C . SER A 1 84 ? -8.488 29.156 20.131 1.00 111.20 81 SER A C 1
ATOM 588 O O . SER A 1 84 ? -7.994 28.118 20.575 1.00 111.82 81 SER A O 1
ATOM 591 N N . ALA A 1 85 ? -9.439 29.174 19.201 1.00 107.63 82 ALA A N 1
ATOM 592 C CA . ALA A 1 85 ? -10.084 27.956 18.714 1.00 106.39 82 ALA A CA 1
ATOM 593 C C . ALA A 1 85 ? -9.302 27.225 17.619 1.00 107.77 82 ALA A C 1
ATOM 594 O O . ALA A 1 85 ? -9.858 26.375 16.929 1.00 110.73 82 ALA A O 1
ATOM 596 N N . LEU A 1 86 ? -8.020 27.540 17.467 1.00 109.67 83 LEU A N 1
ATOM 597 C CA . LEU A 1 86 ? -7.228 26.985 16.363 1.00 117.55 83 LEU A CA 1
ATOM 598 C C . LEU A 1 86 ? -6.983 25.471 16.422 1.00 126.74 83 LEU A C 1
ATOM 599 O O . LEU A 1 86 ? -7.115 24.844 17.472 1.00 130.85 83 LEU A O 1
ATOM 604 N N . MET A 1 87 ? -6.612 24.905 15.276 1.00 130.32 84 MET A N 1
ATOM 605 C CA . MET A 1 87 ? -6.387 23.465 15.131 1.00 135.16 84 MET A CA 1
ATOM 606 C C . MET A 1 87 ? -4.935 23.067 15.492 1.00 133.41 84 MET A C 1
ATOM 607 O O . MET A 1 87 ? -4.054 23.927 15.554 1.00 130.43 84 MET A O 1
ATOM 612 N N . PRO A 1 88 ? -4.685 21.766 15.760 1.00 137.62 85 PRO A N 1
ATOM 613 C CA . PRO A 1 88 ? -3.396 21.390 16.364 1.00 140.40 85 PRO A CA 1
ATOM 614 C C . PRO A 1 88 ? -2.278 21.005 15.390 1.00 140.30 85 PRO A C 1
ATOM 615 O O . PRO A 1 88 ? -2.464 20.156 14.514 1.00 143.12 85 PRO A O 1
ATOM 619 N N . ASP A 1 89 ? -1.114 21.624 15.574 1.00 135.25 86 ASP A N 1
ATOM 620 C CA . ASP A 1 89 ? 0.082 21.300 14.804 1.00 128.60 86 ASP A CA 1
ATOM 621 C C . ASP A 1 89 ? 1.293 21.945 15.458 1.00 120.46 86 ASP A C 1
ATOM 622 O O . ASP A 1 89 ? 1.348 23.165 15.615 1.00 113.34 86 ASP A O 1
ATOM 627 N N . ALA A 1 90 ? 2.264 21.113 15.825 1.00 122.65 87 ALA A N 1
ATOM 628 C CA . ALA A 1 90 ? 3.365 21.538 16.675 1.00 125.91 87 ALA A CA 1
ATOM 629 C C . ALA A 1 90 ? 4.435 22.310 15.926 1.00 128.64 87 ALA A C 1
ATOM 630 O O . ALA A 1 90 ? 5.306 22.928 16.539 1.00 131.89 87 ALA A O 1
ATOM 632 N N . ARG A 1 91 ? 4.388 22.266 14.602 1.00 126.31 88 ARG A N 1
ATOM 633 C CA . ARG A 1 91 ? 5.399 22.957 13.818 1.00 124.73 88 ARG A CA 1
ATOM 634 C C . ARG A 1 91 ? 4.993 24.411 13.633 1.00 119.26 88 ARG A C 1
ATOM 635 O O . ARG A 1 91 ? 5.830 25.287 13.425 1.00 124.02 88 ARG A O 1
ATOM 643 N N . GLY A 1 92 ? 3.700 24.670 13.741 1.00 108.96 89 GLY A N 1
ATOM 644 C CA . GLY A 1 92 ? 3.207 26.022 13.597 1.00 106.79 89 GLY A CA 1
ATOM 645 C C . GLY A 1 92 ? 3.536 26.899 14.787 1.00 111.65 89 GLY A C 1
ATOM 646 O O . GLY A 1 92 ? 3.302 28.104 14.757 1.00 111.86 89 GLY A O 1
ATOM 647 N N . LEU A 1 93 ? 4.084 26.306 15.841 1.00 110.85 90 LEU A N 1
ATOM 648 C CA . LEU A 1 93 ? 4.291 27.052 17.069 1.00 111.54 90 LEU A CA 1
ATOM 649 C C . LEU A 1 93 ? 5.585 27.866 17.055 1.00 113.59 90 LEU A C 1
ATOM 650 O O . LEU A 1 93 ? 5.627 28.982 17.577 1.00 111.54 90 LEU A O 1
ATOM 655 N N . LYS A 1 94 ? 6.633 27.326 16.444 1.00 119.21 91 LYS A N 1
ATOM 656 C CA . LYS A 1 94 ? 7.922 28.015 16.417 1.00 128.28 91 LYS A CA 1
ATOM 657 C C . LYS A 1 94 ? 7.829 29.378 15.725 1.00 126.84 91 LYS A C 1
ATOM 658 O O . LYS A 1 94 ? 8.722 30.213 15.868 1.00 133.58 91 LYS A O 1
ATOM 660 N N . VAL A 1 95 ? 6.739 29.598 14.991 1.00 118.10 92 VAL A N 1
ATOM 661 C CA . VAL A 1 95 ? 6.543 30.827 14.219 1.00 115.36 92 VAL A CA 1
ATOM 662 C C . VAL A 1 95 ? 5.256 31.575 14.614 1.00 111.08 92 VAL A C 1
ATOM 663 O O . VAL A 1 95 ? 5.094 32.767 14.335 1.00 109.31 92 VAL A O 1
ATOM 667 N N . LEU A 1 96 ? 4.357 30.856 15.279 1.00 106.67 93 LEU A N 1
ATOM 668 C CA . LEU A 1 96 ? 3.081 31.385 15.752 1.00 99.40 93 LEU A CA 1
ATOM 669 C C . LEU A 1 96 ? 3.107 32.772 16.435 1.00 101.64 93 LEU A C 1
ATOM 670 O O . LEU A 1 96 ? 2.349 33.652 16.036 1.00 102.00 93 LEU A O 1
ATOM 675 N N . PRO A 1 97 ? 3.956 32.971 17.468 1.00 105.80 94 PRO A N 1
ATOM 676 C CA . PRO A 1 97 ? 3.849 34.242 18.190 1.00 109.59 94 PRO A CA 1
ATOM 677 C C . PRO A 1 97 ? 4.078 35.402 17.246 1.00 108.77 94 PRO A C 1
ATOM 678 O O . PRO A 1 97 ? 3.234 36.286 17.179 1.00 114.41 94 PRO A O 1
ATOM 682 N N . SER A 1 98 ? 5.176 35.360 16.497 1.00 106.78 95 SER A N 1
ATOM 683 C CA . SER A 1 98 ? 5.436 36.303 15.409 1.00 112.51 95 SER A CA 1
ATOM 684 C C . SER A 1 98 ? 4.265 36.462 14.406 1.00 114.90 95 SER A C 1
ATOM 685 O O . SER A 1 98 ? 4.275 37.377 13.581 1.00 117.97 95 SER A O 1
ATOM 688 N N . LEU A 1 99 ? 3.276 35.574 14.451 1.00 108.71 96 LEU A N 1
ATOM 689 C CA . LEU A 1 99 ? 2.058 35.811 13.684 1.00 108.43 96 LEU A CA 1
ATOM 690 C C . LEU A 1 99 ? 1.086 36.608 14.542 1.00 111.64 96 LEU A C 1
ATOM 691 O O . LEU A 1 99 ? 0.712 37.727 14.188 1.00 112.30 96 LEU A O 1
ATOM 696 N N . ILE A 1 100 ? 0.698 36.025 15.677 1.00 111.27 97 ILE A N 1
ATOM 697 C CA . ILE A 1 100 ? -0.239 36.654 16.605 1.00 105.44 97 ILE A CA 1
ATOM 698 C C . ILE A 1 100 ? 0.213 38.061 16.969 1.00 106.18 97 ILE A C 1
ATOM 699 O O . ILE A 1 100 ? -0.604 38.976 17.070 1.00 108.69 97 ILE A O 1
ATOM 704 N N . VAL A 1 101 ? 1.520 38.229 17.125 1.00 104.16 98 VAL A N 1
ATOM 705 C CA . VAL A 1 101 ? 2.109 39.535 17.414 1.00 110.86 98 VAL A CA 1
ATOM 706 C C . VAL A 1 101 ? 1.967 40.492 16.224 1.00 111.63 98 VAL A C 1
ATOM 707 O O . VAL A 1 101 ? 1.612 41.661 16.396 1.00 116.18 98 VAL A O 1
ATOM 711 N N . ALA A 1 102 ? 2.242 39.999 15.018 1.00 103.21 99 ALA A N 1
ATOM 712 C CA . ALA A 1 102 ? 2.130 40.831 13.825 1.00 101.91 99 ALA A CA 1
ATOM 713 C C . ALA A 1 102 ? 0.665 41.059 13.494 1.00 101.34 99 ALA A C 1
ATOM 714 O O . ALA A 1 102 ? 0.308 42.028 12.824 1.00 108.48 99 ALA A O 1
ATOM 716 N N . ALA A 1 103 ? -0.180 40.154 13.971 1.00 92.62 100 ALA A N 1
ATOM 717 C CA . ALA A 1 103 ? -1.613 40.270 13.790 1.00 86.07 100 ALA A CA 1
ATOM 718 C C . ALA A 1 103 ? -2.119 41.533 14.475 1.00 116.16 100 ALA A C 1
ATOM 719 O O . ALA A 1 103 ? -3.115 42.128 14.052 1.00 85.14 100 ALA A O 1
ATOM 721 N N . ARG A 1 104 ? -1.416 41.942 15.532 1.00 120.87 101 ARG A N 1
ATOM 722 C CA . ARG A 1 104 ? -1.767 43.143 16.281 1.00 117.76 101 ARG A CA 1
ATOM 723 C C . ARG A 1 104 ? -1.558 44.409 15.456 1.00 119.43 101 ARG A C 1
ATOM 724 O O . ARG A 1 104 ? -2.294 45.389 15.614 1.00 95.44 101 ARG A O 1
ATOM 732 N N . LYS A 1 105 ? -0.575 44.384 14.562 1.00 97.03 102 LYS A N 1
ATOM 733 C CA . LYS A 1 105 ? -0.371 45.514 13.667 1.00 99.28 102 LYS A CA 1
ATOM 734 C C . LYS A 1 105 ? -1.537 45.657 12.693 1.00 104.44 102 LYS A C 1
ATOM 735 O O . LYS A 1 105 ? -2.304 46.622 12.767 1.00 106.07 102 LYS A O 1
ATOM 737 N N . GLY A 1 106 ? -1.679 44.693 11.790 1.00 97.70 103 GLY A N 1
ATOM 738 C CA . GLY A 1 106 ? -2.801 44.688 10.868 1.00 93.70 103 GLY A CA 1
ATOM 739 C C . GLY A 1 106 ? -2.866 43.468 9.964 1.00 91.74 103 GLY A C 1
ATOM 740 O O . GLY A 1 106 ? -2.095 42.515 10.113 1.00 85.69 103 GLY A O 1
ATOM 741 N N . ASP A 1 107 ? -3.790 43.509 9.009 1.00 90.07 104 ASP A N 1
ATOM 742 C CA . ASP A 1 107 ? -3.995 42.402 8.078 1.00 87.67 104 ASP A CA 1
ATOM 743 C C . ASP A 1 107 ? -2.924 42.337 6.980 1.00 94.52 104 ASP A C 1
ATOM 744 O O . ASP A 1 107 ? -3.148 41.797 5.898 1.00 93.01 104 ASP A O 1
ATOM 749 N N . ASP A 1 108 ? -1.754 42.890 7.270 1.00 101.77 105 ASP A N 1
ATOM 750 C CA . ASP A 1 108 ? -0.639 42.840 6.338 1.00 104.10 105 ASP A CA 1
ATOM 751 C C . ASP A 1 108 ? 0.636 42.463 7.086 1.00 99.65 105 ASP A C 1
ATOM 752 O O . ASP A 1 108 ? 1.432 41.668 6.602 1.00 101.33 105 ASP A O 1
ATOM 757 N N . ALA A 1 109 ? 0.828 43.016 8.274 1.00 99.82 106 ALA A N 1
ATOM 758 C CA . ALA A 1 109 ? 1.967 42.609 9.087 1.00 112.85 106 ALA A CA 1
ATOM 759 C C . ALA A 1 109 ? 1.866 41.127 9.413 1.00 116.09 106 ALA A C 1
ATOM 760 O O . ALA A 1 109 ? 2.877 40.456 9.604 1.00 120.45 106 ALA A O 1
ATOM 762 N N . LEU A 1 110 ? 0.635 40.628 9.474 1.00 110.83 107 LEU A N 1
ATOM 763 C CA . LEU A 1 110 ? 0.375 39.218 9.708 1.00 100.81 107 LEU A CA 1
ATOM 764 C C . LEU A 1 110 ? 0.652 38.449 8.435 1.00 100.28 107 LEU A C 1
ATOM 765 O O . LEU A 1 110 ? 1.390 37.462 8.429 1.00 86.89 107 LEU A O 1
ATOM 770 N N . LEU A 1 111 ? 0.041 38.911 7.355 1.00 100.35 108 LEU A N 1
ATOM 771 C CA . LEU A 1 111 ? 0.268 38.321 6.048 1.00 106.33 108 LEU A CA 1
ATOM 772 C C . LEU A 1 111 ? 1.756 38.320 5.709 1.00 112.04 108 LEU A C 1
ATOM 773 O O . LEU A 1 111 ? 2.253 37.384 5.088 1.00 112.32 108 LEU A O 1
ATOM 778 N N . ARG A 1 112 ? 2.455 39.368 6.142 1.00 115.11 109 ARG A N 1
ATOM 779 C CA . ARG A 1 112 ? 3.895 39.497 5.951 1.00 115.05 109 ARG A CA 1
ATOM 780 C C . ARG A 1 112 ? 4.627 38.302 6.542 1.00 111.79 109 ARG A C 1
ATOM 781 O O . ARG A 1 112 ? 5.275 37.555 5.821 1.00 113.58 109 ARG A O 1
ATOM 789 N N . ARG A 1 113 ? 4.508 38.122 7.853 1.00 107.83 110 ARG A N 1
ATOM 790 C CA . ARG A 1 113 ? 5.219 37.059 8.557 1.00 106.93 110 ARG A CA 1
ATOM 791 C C . ARG A 1 113 ? 4.961 35.664 7.998 1.00 104.52 110 ARG A C 1
ATOM 792 O O . ARG A 1 113 ? 5.904 34.881 7.843 1.00 96.48 110 ARG A O 1
ATOM 800 N N . VAL A 1 114 ? 3.693 35.365 7.701 1.00 99.02 111 VAL A N 1
ATOM 801 C CA . VAL A 1 114 ? 3.293 34.055 7.169 1.00 96.35 111 VAL A CA 1
ATOM 802 C C . VAL A 1 114 ? 4.035 33.686 5.887 1.00 101.48 111 VAL A C 1
ATOM 803 O O . VAL A 1 114 ? 4.640 32.617 5.795 1.00 98.37 111 VAL A O 1
ATOM 807 N N . LEU A 1 115 ? 3.985 34.578 4.903 1.00 108.42 112 LEU A N 1
ATOM 808 C CA . LEU A 1 115 ? 4.621 34.342 3.606 1.00 108.95 112 LEU A CA 1
ATOM 809 C C . LEU A 1 115 ? 6.147 34.336 3.677 1.00 119.71 112 LEU A C 1
ATOM 810 O O . LEU A 1 115 ? 6.795 33.579 2.960 1.00 124.43 112 LEU A O 1
ATOM 815 N N . ASP A 1 116 ? 6.723 35.183 4.525 1.00 124.79 113 ASP A N 1
ATOM 816 C CA . ASP A 1 116 ? 8.166 35.166 4.721 1.00 130.79 113 ASP A CA 1
ATOM 817 C C . ASP A 1 116 ? 8.537 33.873 5.431 1.00 129.42 113 ASP A C 1
ATOM 818 O O . ASP A 1 116 ? 9.620 33.327 5.224 1.00 133.07 113 ASP A O 1
ATOM 823 N N . GLU A 1 117 ? 7.620 33.386 6.262 1.00 124.68 114 GLU A N 1
ATOM 824 C CA . GLU A 1 117 ? 7.817 32.135 6.979 1.00 124.49 114 GLU A CA 1
ATOM 825 C C . GLU A 1 117 ? 8.001 30.951 6.031 1.00 127.60 114 GLU A C 1
ATOM 826 O O . GLU A 1 117 ? 8.836 30.080 6.274 1.00 134.20 114 GLU A O 1
ATOM 832 N N . PHE A 1 118 ? 7.223 30.913 4.956 1.00 125.56 115 PHE A N 1
ATOM 833 C CA . PHE A 1 118 ? 7.414 29.894 3.927 1.00 125.82 115 PHE A CA 1
ATOM 834 C C . PHE A 1 118 ? 8.820 29.992 3.332 1.00 130.92 115 PHE A C 1
ATOM 835 O O . PHE A 1 118 ? 9.545 28.996 3.266 1.00 133.61 115 PHE A O 1
ATOM 843 N N . GLU A 1 119 ? 9.203 31.204 2.927 1.00 131.43 116 GLU A N 1
ATOM 844 C CA . GLU A 1 119 ? 10.491 31.454 2.279 1.00 130.91 116 GLU A CA 1
ATOM 845 C C . GLU A 1 119 ? 11.656 30.904 3.091 1.00 127.87 116 GLU A C 1
ATOM 846 O O . GLU A 1 119 ? 12.714 30.596 2.542 1.00 135.17 116 GLU A O 1
ATOM 852 N N . LYS A 1 120 ? 11.448 30.768 4.395 1.00 119.19 117 LYS A N 1
ATOM 853 C CA . LYS A 1 120 ? 12.407 30.078 5.242 1.00 122.47 117 LYS A CA 1
ATOM 854 C C . LYS A 1 120 ? 12.576 28.625 4.815 1.00 128.39 117 LYS A C 1
ATOM 855 O O . LYS A 1 120 ? 13.700 28.163 4.610 1.00 137.24 117 LYS A O 1
ATOM 861 N N . GLU A 1 121 ? 11.458 27.915 4.658 1.00 124.54 118 GLU A N 1
ATOM 862 C CA . GLU A 1 121 ? 11.482 26.463 4.444 1.00 123.93 118 GLU A CA 1
ATOM 863 C C . GLU A 1 121 ? 12.015 25.999 3.086 1.00 122.03 118 GLU A C 1
ATOM 864 O O . GLU A 1 121 ? 11.966 24.811 2.776 1.00 122.34 118 GLU A O 1
ATOM 870 N N . GLY A 1 122 ? 12.527 26.924 2.284 1.00 162.66 119 GLY A N 1
ATOM 871 C CA . GLY A 1 122 ? 13.098 26.564 1.000 1.00 165.09 119 GLY A CA 1
ATOM 872 C C . GLY A 1 122 ? 12.109 26.753 -0.128 1.00 159.78 119 GLY A C 1
ATOM 873 O O . GLY A 1 122 ? 12.489 26.769 -1.301 1.00 161.40 119 GLY A O 1
ATOM 874 N N . PHE A 1 123 ? 10.834 26.880 0.226 1.00 151.85 120 PHE A N 1
ATOM 875 C CA . PHE A 1 123 ? 9.823 27.238 -0.751 1.00 151.11 120 PHE A CA 1
ATOM 876 C C . PHE A 1 123 ? 10.085 28.670 -1.170 1.00 152.48 120 PHE A C 1
ATOM 877 O O . PHE A 1 123 ? 9.911 29.588 -0.372 1.00 147.97 120 PHE A O 1
ATOM 885 N N . GLU A 1 124 ? 10.522 28.871 -2.407 1.00 160.75 121 GLU A N 1
ATOM 886 C CA . GLU A 1 124 ? 10.533 30.219 -2.957 1.00 167.60 121 GLU A CA 1
ATOM 887 C C . GLU A 1 124 ? 9.246 30.466 -3.738 1.00 166.63 121 GLU A C 1
ATOM 888 O O . GLU A 1 124 ? 8.916 29.731 -4.670 1.00 170.88 121 GLU A O 1
ATOM 894 N N . ILE A 1 125 ? 8.518 31.503 -3.338 1.00 158.31 122 ILE A N 1
ATOM 895 C CA . ILE A 1 125 ? 7.143 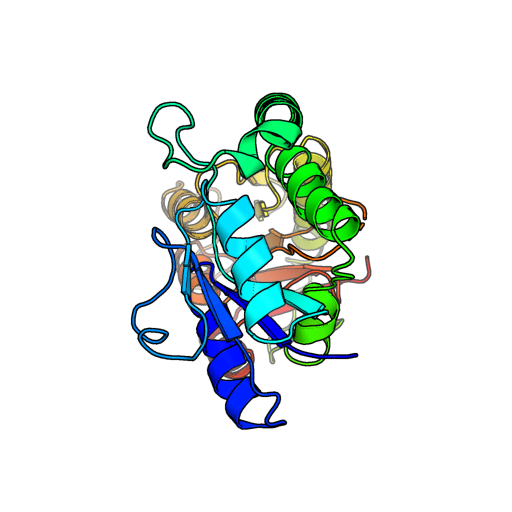31.679 -3.773 1.00 150.46 122 ILE A CA 1
ATOM 896 C C . ILE A 1 125 ? 6.900 33.013 -4.459 1.00 145.88 122 ILE A C 1
ATOM 897 O O . ILE A 1 125 ? 7.697 33.945 -4.337 1.00 152.09 122 ILE A O 1
ATOM 902 N N . GLU A 1 126 ? 5.786 33.084 -5.178 1.00 135.22 123 GLU A N 1
ATOM 903 C CA . GLU A 1 126 ? 5.330 34.309 -5.813 1.00 131.02 123 GLU A CA 1
ATOM 904 C C . GLU A 1 126 ? 3.960 34.041 -6.393 1.00 133.34 123 GLU A C 1
ATOM 905 O O . GLU A 1 126 ? 3.840 33.477 -7.477 1.00 135.33 123 GLU A O 1
ATOM 907 N N . GLY A 1 127 ? 2.925 34.435 -5.660 1.00 135.23 124 GLY A N 1
ATOM 908 C CA . GLY A 1 127 ? 1.558 34.158 -6.062 1.00 137.07 124 GLY A CA 1
ATOM 909 C C . GLY A 1 127 ? 1.015 35.173 -7.048 1.00 140.39 124 GLY A C 1
ATOM 910 O O . GLY A 1 127 ? 0.035 34.907 -7.739 1.00 138.05 124 GLY A O 1
ATOM 911 N N . ALA A 1 128 ? 1.656 36.336 -7.120 1.00 146.63 125 ALA A N 1
ATOM 912 C CA . ALA A 1 128 ? 1.188 37.405 -7.996 1.00 150.30 125 ALA A CA 1
ATOM 913 C C . ALA A 1 128 ? 1.532 37.170 -9.472 1.00 159.66 125 ALA A C 1
ATOM 914 O O . ALA A 1 128 ? 0.641 37.178 -10.321 1.00 163.74 125 ALA A O 1
ATOM 916 N N . HIS A 1 129 ? 2.813 36.955 -9.773 1.00 161.66 126 HIS A N 1
ATOM 917 C CA . HIS A 1 129 ? 3.270 36.787 -11.156 1.00 161.05 126 HIS A CA 1
ATOM 918 C C . HIS A 1 129 ? 2.653 35.575 -11.857 1.00 162.95 126 HIS A C 1
ATOM 919 O O . HIS A 1 129 ? 2.534 35.553 -13.083 1.00 164.66 126 HIS A O 1
ATOM 926 N N . GLU A 1 130 ? 2.272 34.569 -11.077 1.00 162.55 127 GLU A N 1
ATOM 927 C CA . GLU A 1 130 ? 1.618 33.389 -11.622 1.00 162.69 127 GLU A CA 1
ATOM 928 C C . GLU A 1 130 ? 0.260 33.770 -12.197 1.00 159.70 127 GLU A C 1
ATOM 929 O O . GLU A 1 130 ? -0.173 33.227 -13.212 1.00 159.36 127 GLU A O 1
ATOM 931 N N . VAL A 1 131 ? -0.399 34.723 -11.543 1.00 158.13 128 VAL A N 1
ATOM 932 C CA . VAL A 1 131 ? -1.752 35.120 -11.915 1.00 154.11 128 VAL A CA 1
ATOM 933 C C . VAL A 1 131 ? -1.815 36.508 -12.544 1.00 156.14 128 VAL A C 1
ATOM 934 O O . VAL A 1 131 ? -2.861 36.910 -13.046 1.00 153.55 128 VAL A O 1
ATOM 938 N N . MET A 1 132 ? -0.713 37.249 -12.510 1.00 159.94 129 MET A N 1
ATOM 939 C CA . MET A 1 132 ? -0.721 38.585 -13.092 1.00 158.43 129 MET A CA 1
ATOM 940 C C . MET A 1 132 ? -0.574 38.483 -14.600 1.00 160.08 129 MET A C 1
ATOM 941 O O . MET A 1 132 ? -1.095 39.314 -15.343 1.00 158.65 129 MET A O 1
ATOM 946 N N . GLY A 1 133 ? 0.119 37.437 -15.044 1.00 164.09 130 GLY A N 1
ATOM 947 C CA . GLY A 1 133 ? 0.313 37.179 -16.461 1.00 163.87 130 GLY A CA 1
ATOM 948 C C . GLY A 1 133 ? -0.866 36.424 -17.044 1.00 156.34 130 GLY A C 1
ATOM 949 O O . GLY A 1 133 ? -0.719 35.646 -17.990 1.00 158.91 130 GLY A O 1
ATOM 950 N N . GLU A 1 134 ? -2.039 36.650 -16.460 1.00 144.35 131 GLU A N 1
ATOM 951 C CA . GLU A 1 134 ? -3.274 36.031 -16.915 1.00 138.30 131 GLU A CA 1
ATOM 952 C C . GLU A 1 134 ? -4.452 36.995 -16.744 1.00 134.43 131 GLU A C 1
ATOM 953 O O . GLU A 1 134 ? -5.293 37.130 -17.635 1.00 133.94 131 GLU A O 1
ATOM 959 N N . MET A 1 135 ? -4.502 37.665 -15.591 1.00 129.72 132 MET A N 1
ATOM 960 C CA . MET A 1 135 ? -5.711 38.372 -15.154 1.00 114.32 132 MET A CA 1
ATOM 961 C C . MET A 1 135 ? -5.436 39.622 -14.323 1.00 109.54 132 MET A C 1
ATOM 962 O O . MET A 1 135 ? -5.957 39.766 -13.223 1.00 101.74 132 MET A O 1
ATOM 967 N N . THR A 1 136 ? -4.620 40.527 -14.851 1.00 116.70 133 THR A N 1
ATOM 968 C CA . THR A 1 136 ? -4.342 41.778 -14.156 1.00 115.98 133 THR A CA 1
ATOM 969 C C . THR A 1 136 ? -5.048 42.945 -14.817 1.00 111.71 133 THR A C 1
ATOM 970 O O . THR A 1 136 ? -5.543 42.842 -15.936 1.00 115.87 133 THR A O 1
ATOM 974 N N . LEU A 1 137 ? -5.086 44.063 -14.111 1.00 103.25 134 LEU A N 1
ATOM 975 C CA . LEU A 1 137 ? -5.718 45.255 -14.634 1.00 93.11 134 LEU A CA 1
ATOM 976 C C . LEU A 1 137 ? -4.740 45.941 -15.545 1.00 88.97 134 LEU A C 1
ATOM 977 O O . LEU A 1 137 ? -3.606 46.176 -15.157 1.00 97.92 134 LEU A O 1
ATOM 982 N N . PRO A 1 138 ? -5.162 46.250 -16.774 1.00 84.27 135 PRO A N 1
ATOM 983 C CA . PRO A 1 138 ? -4.278 46.989 -17.679 1.00 85.83 135 PRO A CA 1
ATOM 984 C C . PRO A 1 138 ? -4.529 48.485 -17.574 1.00 88.22 135 PRO A C 1
ATOM 985 O O . PRO A 1 138 ? -5.547 48.893 -17.024 1.00 89.57 135 PRO A O 1
ATOM 989 N N . ARG A 1 139 ? -3.596 49.284 -18.076 1.00 88.19 136 ARG A N 1
ATOM 990 C CA . ARG A 1 139 ? -3.705 50.736 -18.044 1.00 94.39 136 ARG A CA 1
ATOM 991 C C . ARG A 1 139 ? -4.832 51.208 -18.950 1.00 96.53 136 ARG A C 1
ATOM 992 O O . ARG A 1 139 ? -5.110 50.595 -19.976 1.00 94.51 136 ARG A O 1
ATOM 1000 N N . GLY A 1 140 ? -5.480 52.303 -18.570 1.00 98.80 137 GLY A N 1
ATOM 1001 C CA . GLY A 1 140 ? -6.578 52.840 -19.351 1.00 95.25 137 GLY A CA 1
ATOM 1002 C C . GLY A 1 140 ? -7.824 51.990 -19.197 1.00 92.79 137 GLY A C 1
ATOM 1003 O O . GLY A 1 140 ? -7.820 51.012 -18.458 1.00 95.93 137 GLY A O 1
ATOM 1004 N N . ARG A 1 141 ? -8.886 52.350 -19.911 1.00 88.28 138 ARG A N 1
ATOM 1005 C CA . ARG A 1 141 ? -10.154 51.661 -19.757 1.00 79.02 138 ARG A CA 1
ATOM 1006 C C . ARG A 1 141 ? -10.059 50.196 -20.117 1.00 83.34 138 ARG A C 1
ATOM 1007 O O . ARG A 1 141 ? -9.169 49.771 -20.855 1.00 95.64 138 ARG A O 1
ATOM 1015 N N . LEU A 1 142 ? -10.987 49.433 -19.567 1.00 73.12 139 LEU A N 1
ATOM 1016 C CA . LEU A 1 142 ? -11.035 48.000 -19.740 1.00 78.85 139 LEU A CA 1
ATOM 1017 C C . LEU A 1 142 ? -12.205 47.707 -20.658 1.00 81.47 139 LEU A C 1
ATOM 1018 O O . LEU A 1 142 ? -12.108 46.884 -21.572 1.00 89.74 139 LEU A O 1
ATOM 1023 N N . GLY A 1 143 ? -13.314 48.405 -20.421 1.00 79.66 140 GLY A N 1
ATOM 1024 C CA . GLY A 1 143 ? -14.488 48.305 -21.278 1.00 82.20 140 GLY A CA 1
ATOM 1025 C C . GLY A 1 143 ? -14.637 49.445 -22.280 1.00 76.48 140 GLY A C 1
ATOM 1026 O O . GLY A 1 143 ? -13.683 50.186 -22.558 1.00 74.06 140 GLY A O 1
ATOM 1027 N N . LYS A 1 144 ? -15.844 49.593 -22.815 1.00 71.27 141 LYS A N 1
ATOM 1028 C CA . LYS A 1 144 ? -16.084 50.584 -23.856 1.00 81.63 141 LYS A CA 1
ATOM 1029 C C . LYS A 1 144 ? -16.403 51.954 -23.279 1.00 83.94 141 LYS A C 1
ATOM 1030 O O . LYS A 1 144 ? -16.257 52.975 -23.950 1.00 88.22 141 LYS A O 1
ATOM 1036 N N . VAL A 1 145 ? -16.799 51.976 -22.014 1.00 76.99 142 VAL A N 1
ATOM 1037 C CA . VAL A 1 145 ? -17.181 53.217 -21.376 1.00 71.23 142 VAL A CA 1
ATOM 1038 C C . VAL A 1 145 ? -15.921 53.918 -20.938 1.00 83.47 142 VAL A C 1
ATOM 1039 O O . VAL A 1 145 ? -15.003 53.295 -20.420 1.00 90.27 142 VAL A O 1
ATOM 1043 N N . SER A 1 146 ? -15.866 55.217 -21.175 1.00 87.94 143 SER A N 1
ATOM 1044 C CA . SER A 1 146 ? -14.800 56.021 -20.628 1.00 89.77 143 SER A CA 1
ATOM 1045 C C . SER A 1 146 ? -15.391 56.875 -19.511 1.00 84.14 143 SER A C 1
ATOM 1046 O O . SER A 1 146 ? -16.609 57.033 -19.428 1.00 89.14 143 SER A O 1
ATOM 1049 N N . PRO A 1 147 ? -14.535 57.395 -18.625 1.00 72.66 144 PRO A N 1
ATOM 1050 C CA . PRO A 1 147 ? -14.972 58.411 -17.663 1.00 70.95 144 PRO A CA 1
ATOM 1051 C C . PRO A 1 147 ? -15.308 59.740 -18.358 1.00 78.71 144 PRO A C 1
ATOM 1052 O O . PRO A 1 147 ? -14.616 60.143 -19.286 1.00 80.30 144 PRO A O 1
ATOM 1056 N N . ALA A 1 148 ? -16.363 60.415 -17.918 1.00 83.79 145 ALA A N 1
ATOM 1057 C CA . ALA A 1 148 ? -16.681 61.739 -18.451 1.00 86.25 145 ALA A CA 1
ATOM 1058 C C . ALA A 1 148 ? -15.806 62.804 -17.766 1.00 86.35 145 ALA A C 1
ATOM 1059 O O . ALA A 1 148 ? -15.072 62.492 -16.829 1.00 84.78 145 ALA A O 1
ATOM 1061 N N . PRO A 1 149 ? -15.840 64.057 -18.255 1.00 103.46 146 PRO A N 1
ATOM 1062 C CA . PRO A 1 149 ? -15.130 65.069 -17.468 1.00 99.20 146 PRO A CA 1
ATOM 1063 C C . PRO A 1 149 ? -15.595 65.061 -16.022 1.00 93.44 146 PRO A C 1
ATOM 1064 O O . PRO A 1 149 ? -14.772 65.002 -15.114 1.00 91.27 146 PRO A O 1
ATOM 1068 N N . GLU A 1 150 ? -16.908 65.051 -15.823 1.00 94.00 147 GLU A N 1
ATOM 1069 C CA . GLU A 1 150 ? -17.518 65.066 -14.494 1.00 95.23 147 GLU A CA 1
ATOM 1070 C C . GLU A 1 150 ? -17.103 63.930 -13.540 1.00 90.29 147 GLU A C 1
ATOM 1071 O O . GLU A 1 150 ? -17.702 63.777 -12.477 1.00 92.13 147 GLU A O 1
ATOM 1077 N N . HIS A 1 151 ? -16.096 63.141 -13.905 1.00 85.09 148 HIS A N 1
ATOM 1078 C CA . HIS A 1 151 ? -15.702 61.982 -13.109 1.00 66.92 148 HIS A CA 1
ATOM 1079 C C . HIS A 1 151 ? -14.218 61.920 -12.802 1.00 73.39 148 HIS A C 1
ATOM 1080 O O . HIS A 1 151 ? -13.804 61.120 -11.968 1.00 77.38 148 HIS A O 1
ATOM 1087 N N . MET A 1 152 ? -13.422 62.748 -13.478 1.00 78.30 149 MET A N 1
ATOM 1088 C CA . MET A 1 152 ? -11.972 62.766 -13.267 1.00 81.19 149 MET A CA 1
ATOM 1089 C C . MET A 1 152 ? -11.527 63.184 -11.839 1.00 76.79 149 MET A C 1
ATOM 1090 O O . MET A 1 152 ? -10.634 62.564 -11.278 1.00 76.23 149 MET A O 1
ATOM 1095 N N . ALA A 1 153 ? -12.146 64.208 -11.251 1.00 74.21 150 ALA A N 1
ATOM 1096 C CA . ALA A 1 153 ? -11.794 64.608 -9.882 1.00 79.59 150 ALA A CA 1
ATOM 1097 C C . ALA A 1 153 ? -12.091 63.524 -8.836 1.00 81.77 150 ALA A C 1
ATOM 1098 O O . ALA A 1 153 ? -11.357 63.385 -7.860 1.00 85.86 150 ALA A O 1
ATOM 1100 N N . ASP A 1 154 ? -13.161 62.756 -9.028 1.00 74.86 151 ASP A N 1
ATOM 1101 C CA . ASP A 1 154 ? -13.480 61.702 -8.070 1.00 61.70 151 ASP A CA 1
ATOM 1102 C C . ASP A 1 154 ? -12.495 60.562 -8.219 1.00 65.76 151 ASP A C 1
ATOM 1103 O O . ASP A 1 154 ? -12.124 59.909 -7.250 1.00 73.51 151 ASP A O 1
ATOM 1108 N N . ILE A 1 155 ? -12.075 60.325 -9.446 1.00 68.25 152 ILE A N 1
ATOM 1109 C CA . ILE A 1 155 ? -11.044 59.343 -9.726 1.00 71.88 152 ILE A CA 1
ATOM 1110 C C . ILE A 1 155 ? -9.731 59.627 -8.963 1.00 75.37 152 ILE A C 1
ATOM 1111 O O . ILE A 1 155 ? -9.267 58.773 -8.211 1.00 72.41 152 ILE A O 1
ATOM 1116 N N . ASP A 1 156 ? -9.124 60.801 -9.160 1.00 76.40 153 ASP A N 1
ATOM 1117 C CA . ASP A 1 156 ? -7.888 61.099 -8.448 1.00 79.72 153 ASP A CA 1
ATOM 1118 C C . ASP A 1 156 ? -8.094 61.052 -6.913 1.00 72.55 153 ASP A C 1
ATOM 1119 O O . ASP A 1 156 ? -7.202 60.646 -6.179 1.00 69.98 153 ASP A O 1
ATOM 1124 N N . LYS A 1 157 ? -9.264 61.453 -6.428 1.00 65.25 154 LYS A N 1
ATOM 1125 C CA . LYS A 1 157 ? -9.420 61.582 -4.989 1.00 68.56 154 LYS A CA 1
ATOM 1126 C C . LYS A 1 157 ? -9.723 60.239 -4.354 1.00 68.61 154 LYS A C 1
ATOM 1127 O O . LYS A 1 157 ? -9.180 59.924 -3.307 1.00 67.90 154 LYS A O 1
ATOM 1133 N N . ALA A 1 158 ? -10.552 59.431 -5.009 1.00 70.29 155 ALA A N 1
ATOM 1134 C CA . ALA A 1 158 ? -10.869 58.113 -4.485 1.00 67.39 155 ALA A CA 1
ATOM 1135 C C . ALA A 1 158 ? -9.576 57.323 -4.278 1.00 65.26 155 ALA A C 1
ATOM 1136 O O . ALA A 1 158 ? -9.390 56.648 -3.256 1.00 60.52 155 ALA A O 1
ATOM 1138 N N . LEU A 1 159 ? -8.680 57.464 -5.247 1.00 68.91 156 LEU A N 1
ATOM 1139 C CA . LEU A 1 159 ? -7.399 56.775 -5.276 1.00 78.15 156 LEU A CA 1
ATOM 1140 C C . LEU A 1 159 ? -6.470 57.220 -4.178 1.00 77.13 156 LEU A C 1
ATOM 1141 O O . LEU A 1 159 ? -5.861 56.393 -3.502 1.00 77.62 156 LEU A O 1
ATOM 1146 N N . ASP A 1 160 ? -6.328 58.533 -4.051 1.00 74.57 157 ASP A N 1
ATOM 1147 C CA . ASP A 1 160 ? -5.549 59.114 -2.980 1.00 73.47 157 ASP A CA 1
ATOM 1148 C C . ASP A 1 160 ? -5.986 58.578 -1.610 1.00 71.07 157 ASP A C 1
ATOM 1149 O O . ASP A 1 160 ? -5.151 58.127 -0.829 1.00 70.47 157 ASP A O 1
ATOM 1154 N N . VAL A 1 161 ? -7.294 58.594 -1.354 1.00 65.01 158 VAL A N 1
ATOM 1155 C CA . VAL A 1 161 ? -7.868 58.140 -0.098 1.00 67.93 158 VAL A CA 1
ATOM 1156 C C . VAL A 1 161 ? -7.625 56.643 0.145 1.00 71.89 158 VAL A C 1
ATOM 1157 O O . VAL A 1 161 ? -7.243 56.240 1.251 1.00 70.91 158 VAL A O 1
ATOM 1161 N N . ALA A 1 162 ? -7.849 55.829 -0.888 1.00 66.88 159 ALA A N 1
ATOM 1162 C CA . ALA A 1 162 ? -7.587 54.392 -0.827 1.00 61.13 159 ALA A CA 1
ATOM 1163 C C . ALA A 1 162 ? -6.148 54.090 -0.409 1.00 68.91 159 ALA A C 1
ATOM 1164 O O . ALA A 1 162 ? -5.900 53.136 0.332 1.00 70.48 159 ALA A O 1
ATOM 1166 N N . ARG A 1 163 ? -5.209 54.906 -0.894 1.00 60.79 160 ARG A N 1
ATOM 1167 C CA . ARG A 1 163 ? -3.795 54.715 -0.632 1.00 64.10 160 ARG A CA 1
ATOM 1168 C C . ARG A 1 163 ? -3.396 55.043 0.796 1.00 76.04 160 ARG A C 1
ATOM 1169 O O . ARG A 1 163 ? -2.482 54.415 1.351 1.00 77.77 160 ARG A O 1
ATOM 1177 N N . GLU A 1 164 ? -4.042 56.052 1.376 1.00 69.06 161 GLU A N 1
ATOM 1178 C CA . GLU A 1 164 ? -3.663 56.504 2.703 1.00 74.80 161 GLU A CA 1
ATOM 1179 C C . GLU A 1 164 ? -4.398 55.678 3.737 1.00 76.33 161 GLU A C 1
ATOM 1180 O O . GLU A 1 164 ? -3.842 55.299 4.763 1.00 84.22 161 GLU A O 1
ATOM 1186 N N . ILE A 1 165 ? -5.644 55.365 3.436 1.00 62.60 162 ILE A N 1
ATOM 1187 C CA . ILE A 1 165 ? -6.358 54.355 4.175 1.00 71.69 162 ILE A CA 1
ATOM 1188 C C . ILE A 1 165 ? -5.537 53.072 4.114 1.00 80.72 162 ILE A C 1
ATOM 1189 O O . ILE A 1 165 ? -5.514 52.295 5.058 1.00 90.96 162 ILE A O 1
ATOM 1194 N N . GLY A 1 166 ? -4.825 52.872 3.015 1.00 81.78 163 GLY A N 1
ATOM 1195 C CA . GLY A 1 166 ? -4.127 51.622 2.800 1.00 84.38 163 GLY A CA 1
ATOM 1196 C C . GLY A 1 166 ? -2.795 51.509 3.507 1.00 88.81 163 GLY A C 1
ATOM 1197 O O . GLY A 1 166 ? -2.287 50.404 3.706 1.00 88.67 163 GLY A O 1
ATOM 1198 N N . ARG A 1 167 ? -2.214 52.645 3.877 1.00 91.20 164 ARG A N 1
ATOM 1199 C CA . ARG A 1 167 ? -0.889 52.624 4.475 1.00 95.69 164 ARG A CA 1
ATOM 1200 C C . ARG A 1 167 ? -0.997 52.452 5.991 1.00 93.89 164 ARG A C 1
ATOM 1201 O O . ARG A 1 167 ? -0.064 51.983 6.641 1.00 92.84 164 ARG A O 1
ATOM 1209 N N . LEU A 1 168 ? -2.151 52.815 6.536 1.00 90.31 165 LEU A N 1
ATOM 1210 C CA . LEU A 1 168 ? -2.448 52.618 7.946 1.00 87.66 165 LEU A CA 1
ATOM 1211 C C . LEU A 1 168 ? -2.920 51.193 8.207 1.00 92.32 165 LEU A C 1
ATOM 1212 O O . LEU A 1 168 ? -3.249 50.841 9.338 1.00 104.52 165 LEU A O 1
ATOM 1217 N N . ASP A 1 169 ? -2.988 50.395 7.147 1.00 84.59 166 ASP A N 1
ATOM 1218 C CA . ASP A 1 169 ? -3.382 48.992 7.223 1.00 83.36 166 ASP A CA 1
ATOM 1219 C C . ASP A 1 169 ? -4.858 48.837 7.591 1.00 81.51 166 ASP A C 1
ATOM 1220 O O . ASP A 1 169 ? -5.303 47.748 7.933 1.00 82.21 166 ASP A O 1
ATOM 1225 N N . ILE A 1 170 ? -5.602 49.937 7.516 1.00 82.95 167 ILE A N 1
ATOM 1226 C CA . ILE A 1 170 ? -7.052 49.921 7.678 1.00 83.63 167 ILE A CA 1
ATOM 1227 C C . ILE A 1 170 ? -7.709 49.047 6.607 1.00 85.59 167 ILE A C 1
ATOM 1228 O O . ILE A 1 170 ? -8.106 47.910 6.862 1.00 93.96 167 ILE A O 1
ATOM 1233 N N . GLY A 1 171 ? -7.830 49.606 5.408 1.00 74.80 168 GLY A N 1
ATOM 1234 C CA . GLY A 1 171 ? -8.451 48.933 4.292 1.00 72.86 168 GLY A CA 1
ATOM 1235 C C . GLY A 1 171 ? -7.797 49.359 2.993 1.00 73.18 168 GLY A C 1
ATOM 1236 O O . GLY A 1 171 ? -6.776 50.047 3.000 1.00 75.40 168 GLY A O 1
ATOM 1237 N N . GLN A 1 172 ? -8.380 48.962 1.872 1.00 74.47 169 GLN A N 1
ATOM 1238 C CA . GLN A 1 172 ? -7.747 49.229 0.594 1.00 72.58 169 GLN A CA 1
ATOM 1239 C C . GLN A 1 172 ? -8.742 49.846 -0.363 1.00 67.80 169 GLN A C 1
ATOM 1240 O O . GLN A 1 172 ? -8.393 50.278 -1.462 1.00 75.81 169 GLN A O 1
ATOM 1246 N N . GLY A 1 173 ? -9.992 49.898 0.062 1.00 60.03 170 GLY A N 1
ATOM 1247 C CA . GLY A 1 173 ? -11.036 50.465 -0.770 1.00 54.94 170 GLY A CA 1
ATOM 1248 C C . GLY A 1 173 ? -11.665 51.706 -0.173 1.00 59.47 170 GLY A C 1
ATOM 1249 O O . GLY A 1 173 ? -11.822 51.820 1.048 1.00 72.36 170 GLY A O 1
ATOM 1250 N N . ALA A 1 174 ? -12.025 52.633 -1.048 1.00 57.50 171 ALA A N 1
ATOM 1251 C CA . ALA A 1 174 ? -12.743 53.835 -0.676 1.00 47.84 171 ALA A CA 1
ATOM 1252 C C . ALA A 1 174 ? -13.665 54.312 -1.808 1.00 56.00 171 ALA A C 1
ATOM 1253 O O . ALA A 1 174 ? -13.468 53.974 -2.979 1.00 53.07 171 ALA A O 1
ATOM 1255 N N . VAL A 1 175 ? -14.689 55.084 -1.450 1.00 58.31 172 VAL A N 1
ATOM 1256 C CA . VAL A 1 175 ? -15.681 55.552 -2.421 1.00 49.35 172 VAL A CA 1
ATOM 1257 C C . VAL A 1 175 ? -15.936 57.055 -2.315 1.00 51.41 172 VAL A C 1
ATOM 1258 O O . VAL A 1 175 ? -16.381 57.562 -1.292 1.00 65.28 172 VAL A O 1
ATOM 1262 N N . VAL A 1 176 ? -15.673 57.751 -3.404 1.00 52.06 173 VAL A N 1
ATOM 1263 C CA . VAL A 1 176 ? -15.805 59.191 -3.461 1.00 57.29 173 VAL A CA 1
ATOM 1264 C C . VAL A 1 176 ? -16.803 59.630 -4.531 1.00 65.23 173 VAL A C 1
ATOM 1265 O O . VAL A 1 176 ? -16.693 59.243 -5.690 1.00 70.66 173 VAL A O 1
ATOM 1269 N N . CYS A 1 177 ? -17.767 60.449 -4.129 1.00 61.43 174 CYS A N 1
ATOM 1270 C CA . CYS A 1 177 ? -18.772 60.997 -5.032 1.00 53.12 174 CYS A CA 1
ATOM 1271 C C . CYS A 1 177 ? -18.799 62.512 -4.945 1.00 60.52 174 CYS A C 1
ATOM 1272 O O . CYS A 1 177 ? -19.084 63.072 -3.881 1.00 69.13 174 CYS A O 1
ATOM 1275 N N . GLU A 1 178 ? -18.509 63.175 -6.061 1.00 61.63 175 GLU A N 1
ATOM 1276 C CA . GLU A 1 178 ? -18.392 64.644 -6.092 1.00 68.19 175 GLU A CA 1
ATOM 1277 C C . GLU A 1 178 ? -17.520 65.221 -4.978 1.00 72.45 175 GLU A C 1
ATOM 1278 O O . GLU A 1 178 ? -17.843 66.244 -4.383 1.00 77.06 175 GLU A O 1
ATOM 1284 N N . GLY A 1 179 ? -16.410 64.559 -4.692 1.00 75.93 176 GLY A N 1
ATOM 1285 C CA . GLY A 1 179 ? -15.478 65.067 -3.703 1.00 76.14 176 GLY A CA 1
ATOM 1286 C C . GLY A 1 179 ? -15.758 64.594 -2.293 1.00 78.32 176 GLY A C 1
ATOM 1287 O O . GLY A 1 179 ? -14.877 64.636 -1.448 1.00 80.94 176 GLY A O 1
ATOM 1288 N N . LEU A 1 180 ? -16.979 64.144 -2.031 1.00 74.35 177 LEU A N 1
ATOM 1289 C CA . LEU A 1 180 ? -17.333 63.664 -0.700 1.00 68.63 177 LEU A CA 1
ATOM 1290 C C . LEU A 1 180 ? -17.009 62.180 -0.605 1.00 65.46 177 LEU A C 1
ATOM 1291 O O . LEU A 1 180 ? -17.389 61.396 -1.473 1.00 60.00 177 LEU A O 1
ATOM 1296 N N . VAL A 1 181 ? -16.272 61.806 0.434 1.00 67.13 178 VAL A N 1
ATOM 1297 C CA . VAL A 1 181 ? -15.948 60.408 0.689 1.00 56.34 178 VAL A CA 1
ATOM 1298 C C . VAL A 1 181 ? -17.167 59.779 1.297 1.00 57.23 178 VAL A C 1
ATOM 1299 O O . VAL A 1 181 ? -17.622 60.189 2.359 1.00 56.93 178 VAL A O 1
ATOM 1303 N N . LEU A 1 182 ? -17.712 58.776 0.634 1.00 49.72 179 LEU A N 1
ATOM 1304 C CA . LEU A 1 182 ? -18.972 58.254 1.098 1.00 51.75 179 LEU A CA 1
ATOM 1305 C C . LEU A 1 182 ? -18.704 57.144 2.083 1.00 53.74 179 LEU A C 1
ATOM 1306 O O . LEU A 1 182 ? -19.473 56.936 3.041 1.00 45.24 179 LEU A O 1
ATOM 1311 N N . ALA A 1 183 ? -17.603 56.438 1.835 1.00 50.54 180 ALA A N 1
ATOM 1312 C CA . ALA A 1 183 ? -17.301 55.213 2.559 1.00 47.57 180 ALA A CA 1
ATOM 1313 C C . ALA A 1 183 ? -15.860 54.787 2.376 1.00 50.81 180 ALA A C 1
ATOM 1314 O O . ALA A 1 183 ? -15.229 55.073 1.353 1.00 52.32 180 ALA A O 1
ATOM 1316 N N . VAL A 1 184 ? -15.369 54.078 3.381 1.00 57.85 181 VAL A N 1
ATOM 1317 C CA . VAL A 1 184 ? -14.021 53.560 3.413 1.00 48.05 181 VAL A CA 1
ATOM 1318 C C . VAL A 1 184 ? -14.070 52.103 3.918 1.00 48.31 181 VAL A C 1
ATOM 1319 O O . VAL A 1 184 ? -14.798 51.786 4.844 1.00 53.90 181 VAL A O 1
ATOM 1323 N N . GLU A 1 185 ? -13.348 51.202 3.273 1.00 58.86 182 GLU A N 1
ATOM 1324 C CA . GLU A 1 185 ? -13.454 49.788 3.609 1.00 66.13 182 GLU A CA 1
ATOM 1325 C C . GLU A 1 185 ? -12.542 49.435 4.814 1.00 56.74 182 GLU A C 1
ATOM 1326 O O . GLU A 1 185 ? -11.396 49.852 4.860 1.00 59.33 182 GLU A O 1
ATOM 1332 N N . ALA A 1 186 ? -13.028 48.682 5.794 1.00 52.57 183 ALA A N 1
ATOM 1333 C CA . ALA A 1 186 ? -12.112 48.224 6.831 1.00 57.97 183 ALA A CA 1
ATOM 1334 C C . ALA A 1 186 ? -12.077 46.701 6.855 1.00 66.46 183 ALA A C 1
ATOM 1335 O O . ALA A 1 186 ? -11.479 46.090 5.964 1.00 77.29 183 ALA A O 1
ATOM 1337 N N . GLN A 1 187 ? -12.723 46.089 7.834 1.00 57.67 184 GLN A N 1
ATOM 1338 C CA . GLN A 1 187 ? -12.871 44.646 7.831 1.00 58.90 184 GLN A CA 1
ATOM 1339 C C . GLN A 1 187 ? -14.144 44.131 7.129 1.00 63.44 184 GLN A C 1
ATOM 1340 O O . GLN A 1 187 ? -14.264 42.926 6.915 1.00 65.03 184 GLN A O 1
ATOM 1346 N N . GLU A 1 188 ? -15.085 45.013 6.775 1.00 53.79 185 GLU A N 1
ATOM 1347 C CA . GLU A 1 188 ? -16.393 44.562 6.269 1.00 60.17 185 GLU A CA 1
ATOM 1348 C C . GLU A 1 188 ? -16.362 43.907 4.879 1.00 54.02 185 GLU A C 1
ATOM 1349 O O . GLU A 1 188 ? -17.200 43.065 4.565 1.00 51.73 185 GLU A O 1
ATOM 1355 N N . GLY A 1 189 ? -15.414 44.306 4.047 1.00 54.76 186 GLY A N 1
ATOM 1356 C CA . GLY A 1 189 ? -15.345 43.790 2.689 1.00 57.62 186 GLY A CA 1
ATOM 1357 C C . GLY A 1 189 ? -15.900 44.776 1.681 1.00 55.03 186 GLY A C 1
ATOM 1358 O O . GLY A 1 189 ? -16.717 45.618 2.011 1.00 53.95 186 GLY A O 1
ATOM 1359 N N . THR A 1 190 ? -15.469 44.658 0.439 1.00 56.15 187 THR A N 1
ATOM 1360 C CA . THR A 1 190 ? -15.924 45.566 -0.608 1.00 57.62 187 THR A CA 1
ATOM 1361 C C . THR A 1 190 ? -17.416 45.487 -0.926 1.00 52.95 187 THR A C 1
ATOM 1362 O O . THR A 1 190 ? -18.060 46.497 -1.176 1.00 52.95 187 THR A O 1
ATOM 1366 N N . ASP A 1 191 ? -17.957 44.279 -0.913 1.00 46.01 188 ASP A N 1
ATOM 1367 C CA . ASP A 1 191 ? -19.350 44.081 -1.250 1.00 45.32 188 ASP A CA 1
ATOM 1368 C C . ASP A 1 191 ? -20.217 44.735 -0.204 1.00 50.87 188 ASP A C 1
ATOM 1369 O O . ASP A 1 191 ? -21.115 45.497 -0.538 1.00 49.09 188 ASP A O 1
ATOM 1374 N N . ALA A 1 192 ? -19.923 44.453 1.066 1.00 57.81 189 ALA A N 1
ATOM 1375 C CA . ALA A 1 192 ? -20.620 45.102 2.170 1.00 44.93 189 ALA A CA 1
ATOM 1376 C C . ALA A 1 192 ? -20.481 46.638 2.109 1.00 46.65 189 ALA A C 1
ATOM 1377 O O . ALA A 1 192 ? -21.453 47.376 2.335 1.00 45.53 189 ALA A O 1
ATOM 1379 N N . MET A 1 193 ? -19.297 47.119 1.783 1.00 44.03 190 MET A N 1
ATOM 1380 C CA . MET A 1 193 ? -19.113 48.551 1.686 1.00 43.44 190 MET A CA 1
ATOM 1381 C C . MET A 1 193 ? -19.981 49.184 0.562 1.00 54.41 190 MET A C 1
ATOM 1382 O O . MET A 1 193 ? -20.632 50.212 0.780 1.00 61.96 190 MET A O 1
ATOM 1387 N N . LEU A 1 194 ? -19.992 48.567 -0.621 1.00 46.83 191 LEU A N 1
ATOM 1388 C CA . LEU A 1 194 ? -20.819 49.044 -1.712 1.00 42.24 191 LEU A CA 1
ATOM 1389 C C . LEU A 1 194 ? -22.299 49.025 -1.332 1.00 42.10 191 LEU A C 1
ATOM 1390 O O . LEU A 1 194 ? -23.034 49.949 -1.650 1.00 51.28 191 LEU A O 1
ATOM 1395 N N . ARG A 1 195 ? -22.709 47.982 -0.645 1.00 42.32 192 ARG A N 1
ATOM 1396 C CA . ARG A 1 195 ? -24.050 47.896 -0.106 1.00 42.51 192 ARG A CA 1
ATOM 1397 C C . ARG A 1 195 ? -24.411 49.056 0.841 1.00 46.34 192 ARG A C 1
ATOM 1398 O O . ARG A 1 195 ? -25.513 49.615 0.782 1.00 49.31 192 ARG A O 1
ATOM 1406 N N . ARG A 1 196 ? -23.501 49.385 1.744 1.00 44.53 193 ARG A N 1
ATOM 1407 C CA . ARG A 1 196 ? -23.685 50.563 2.571 1.00 50.42 193 ARG A CA 1
ATOM 1408 C C . ARG A 1 196 ? -23.941 51.811 1.715 1.00 49.61 193 ARG A C 1
ATOM 1409 O O . ARG A 1 196 ? -24.870 52.552 1.971 1.00 58.71 193 ARG A O 1
ATOM 1417 N N . VAL A 1 197 ? -23.122 52.047 0.702 1.00 44.20 194 VAL A N 1
ATOM 1418 C CA . VAL A 1 197 ? -23.313 53.224 -0.151 1.00 42.54 194 VAL A CA 1
ATOM 1419 C C . VAL A 1 197 ? -24.698 53.326 -0.791 1.00 48.40 194 VAL A C 1
ATOM 1420 O O . VAL A 1 197 ? -25.333 54.367 -0.752 1.00 51.10 194 VAL A O 1
ATOM 1424 N N . ALA A 1 198 ? -25.181 52.232 -1.347 1.00 46.55 195 ALA A N 1
ATOM 1425 C CA . ALA A 1 198 ? -26.492 52.227 -1.948 1.00 45.60 195 ALA A CA 1
ATOM 1426 C C . ALA A 1 198 ? -27.537 52.575 -0.902 1.00 54.08 195 ALA A C 1
ATOM 1427 O O . ALA A 1 198 ? -28.626 53.039 -1.225 1.00 59.51 195 ALA A O 1
ATOM 1429 N N . ASP A 1 199 ? -27.195 52.338 0.357 1.00 52.75 196 ASP A N 1
ATOM 1430 C CA . ASP A 1 199 ? -28.123 52.562 1.442 1.00 47.07 196 ASP A CA 1
ATOM 1431 C C . ASP A 1 199 ? -28.103 54.006 1.855 1.00 45.42 196 ASP A C 1
ATOM 1432 O O . ASP A 1 199 ? -28.995 54.443 2.565 1.00 60.25 196 ASP A O 1
ATOM 1437 N N . LEU A 1 200 ? -27.078 54.744 1.439 1.00 45.03 197 LEU A N 1
ATOM 1438 C CA . LEU A 1 200 ? -26.974 56.143 1.828 1.00 46.71 197 LEU A CA 1
ATOM 1439 C C . LEU A 1 200 ? -28.074 56.941 1.139 1.00 58.70 197 LEU A C 1
ATOM 1440 O O . LEU A 1 200 ? -28.580 56.521 0.096 1.00 57.30 197 LEU A O 1
ATOM 1445 N N . PRO A 1 201 ? -28.464 58.089 1.731 1.00 66.33 198 PRO A N 1
ATOM 1446 C CA . PRO A 1 201 ? -29.484 58.935 1.097 1.00 56.00 198 PRO A CA 1
ATOM 1447 C C . PRO A 1 201 ? -29.049 59.266 -0.316 1.00 54.61 198 PRO A C 1
ATOM 1448 O O . PRO A 1 201 ? -27.871 59.478 -0.556 1.00 57.38 198 PRO A O 1
ATOM 1452 N N . GLU A 1 202 ? -30.000 59.320 -1.233 1.00 64.80 199 GLU A N 1
ATOM 1453 C CA . GLU A 1 202 ? -29.722 59.593 -2.634 1.00 63.99 199 GLU A CA 1
ATOM 1454 C C . GLU A 1 202 ? -29.167 61.004 -2.856 1.00 63.36 199 GLU A C 1
ATOM 1455 O O . GLU A 1 202 ? -28.550 61.278 -3.885 1.00 60.96 199 GLU A O 1
ATOM 1457 N N . ALA A 1 203 ? -29.372 61.885 -1.882 1.00 62.91 200 ALA A N 1
ATOM 1458 C CA . ALA A 1 203 ? -28.985 63.285 -2.014 1.00 63.52 200 ALA A CA 1
ATOM 1459 C C . ALA A 1 203 ? -27.472 63.490 -2.144 1.00 69.98 200 ALA A C 1
ATOM 1460 O O . ALA A 1 203 ? -27.008 64.527 -2.639 1.00 80.50 200 ALA A O 1
ATOM 1462 N N . ILE A 1 204 ? -26.714 62.498 -1.694 1.00 65.43 201 ILE A N 1
ATOM 1463 C CA . ILE A 1 204 ? -25.258 62.554 -1.690 1.00 64.62 201 ILE A CA 1
ATOM 1464 C C . ILE A 1 204 ? -24.652 61.423 -2.517 1.00 60.26 201 ILE A C 1
ATOM 1465 O O . ILE A 1 204 ? -23.514 61.015 -2.288 1.00 61.18 201 ILE A O 1
ATOM 1470 N N . ARG A 1 205 ? -25.422 60.884 -3.450 1.00 55.53 202 ARG A N 1
ATOM 1471 C CA . ARG A 1 205 ? -24.862 59.912 -4.378 1.00 54.49 202 ARG A CA 1
ATOM 1472 C C . ARG A 1 205 ? -25.514 59.958 -5.737 1.00 56.62 202 ARG A C 1
ATOM 1473 O O . ARG A 1 205 ? -26.469 60.702 -5.973 1.00 60.99 202 ARG A O 1
ATOM 1481 N N . GLY A 1 206 ? -24.966 59.165 -6.641 1.00 60.73 203 GLY A N 1
ATOM 1482 C CA . GLY A 1 206 ? -25.440 59.158 -8.000 1.00 58.65 203 GLY A CA 1
ATOM 1483 C C . GLY A 1 206 ? -26.644 58.262 -7.976 1.00 63.23 203 GLY A C 1
ATOM 1484 O O . GLY A 1 206 ? -27.012 57.693 -6.937 1.00 56.71 203 GLY A O 1
ATOM 1485 N N . ARG A 1 207 ? -27.254 58.129 -9.135 1.00 67.58 204 ARG A N 1
ATOM 1486 C CA . ARG A 1 207 ? -28.356 57.216 -9.300 1.00 66.99 204 ARG A CA 1
ATOM 1487 C C . ARG A 1 207 ? -28.277 56.621 -10.706 1.00 75.00 204 ARG A C 1
ATOM 1488 O O . ARG A 1 207 ? -27.470 57.034 -11.536 1.00 82.03 204 ARG A O 1
ATOM 1496 N N . ALA A 1 208 ? -29.154 55.668 -10.961 1.00 71.50 205 ALA A N 1
ATOM 1497 C CA . ALA A 1 208 ? -29.069 54.777 -12.092 1.00 63.14 205 ALA A CA 1
ATOM 1498 C C . ALA A 1 208 ? -29.053 55.453 -13.471 1.00 74.41 205 ALA A C 1
ATOM 1499 O O . ALA A 1 208 ? -28.726 54.809 -14.478 1.00 71.78 205 ALA A O 1
ATOM 1501 N N . GLU A 1 209 ? -29.415 56.733 -13.523 1.00 83.85 206 GLU A N 1
ATOM 1502 C CA . GLU A 1 209 ? -29.467 57.465 -14.793 1.00 87.23 206 GLU A CA 1
ATOM 1503 C C . GLU A 1 209 ? -28.532 58.682 -14.848 1.00 84.28 206 GLU A C 1
ATOM 1504 O O . GLU A 1 209 ? -28.235 59.203 -15.918 1.00 91.41 206 GLU A O 1
ATOM 1510 N N . ARG A 1 210 ? -28.082 59.138 -13.688 1.00 86.18 207 ARG A N 1
ATOM 1511 C CA . ARG A 1 210 ? -26.972 60.082 -13.609 1.00 82.11 207 ARG A CA 1
ATOM 1512 C C . ARG A 1 210 ? -25.974 59.529 -12.600 1.00 74.48 207 ARG A C 1
ATOM 1513 O O . ARG A 1 210 ? -26.113 59.761 -11.410 1.00 69.32 207 ARG A O 1
ATOM 1515 N N . ARG A 1 211 ? -24.994 58.778 -13.097 1.00 61.75 208 ARG A N 1
ATOM 1516 C CA . ARG A 1 211 ? -23.977 58.142 -12.286 1.00 63.77 208 ARG A CA 1
ATOM 1517 C C . ARG A 1 211 ? -22.857 59.094 -11.820 1.00 69.48 208 ARG A C 1
ATOM 1518 O O . ARG A 1 211 ? -22.156 59.703 -12.632 1.00 80.31 208 ARG A O 1
ATOM 1526 N N . LEU A 1 212 ? -22.696 59.218 -10.504 1.00 64.10 209 LEU A N 1
ATOM 1527 C CA . LEU A 1 212 ? -21.585 59.965 -9.962 1.00 57.44 209 LEU A CA 1
ATOM 1528 C C . LEU A 1 212 ? -20.815 59.061 -9.037 1.00 62.38 209 LEU A C 1
ATOM 1529 O O . LEU A 1 212 ? -21.373 58.113 -8.472 1.00 66.28 209 LEU A O 1
ATOM 1534 N N . GLY A 1 213 ? -19.534 59.352 -8.864 1.00 64.04 210 GLY A N 1
ATOM 1535 C CA . GLY A 1 213 ? -18.736 58.613 -7.907 1.00 65.04 210 GLY A CA 1
ATOM 1536 C C . GLY A 1 213 ? -17.910 57.464 -8.461 1.00 68.15 210 GLY A C 1
ATOM 1537 O O . GLY A 1 213 ? -18.208 56.900 -9.516 1.00 71.49 210 GLY A O 1
ATOM 1538 N N . VAL A 1 214 ? -16.864 57.125 -7.719 1.00 66.39 211 VAL A N 1
ATOM 1539 C CA . VAL A 1 214 ? -15.891 56.122 -8.110 1.00 66.50 211 VAL A CA 1
ATOM 1540 C C . VAL A 1 214 ? 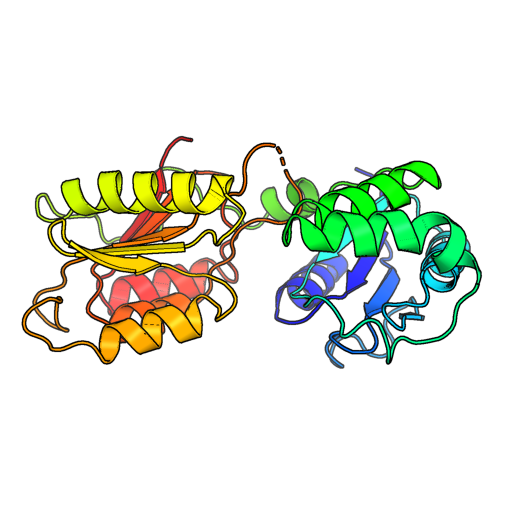-15.573 55.212 -6.918 1.00 65.17 211 VAL A C 1
ATOM 1541 O O . VAL A 1 214 ? -15.417 55.684 -5.795 1.00 65.92 211 VAL A O 1
ATOM 1545 N N . LEU A 1 215 ? -15.481 53.910 -7.156 1.00 57.68 212 LEU A N 1
ATOM 1546 C CA . LEU A 1 215 ? -14.814 53.029 -6.209 1.00 49.61 212 LEU A CA 1
ATOM 1547 C C . LEU A 1 215 ? -13.337 52.859 -6.602 1.00 53.96 212 LEU A C 1
ATOM 1548 O O . LEU A 1 215 ? -13.021 52.572 -7.747 1.00 50.04 212 LEU A O 1
ATOM 1553 N N . ALA A 1 216 ? -12.430 53.046 -5.656 1.00 58.69 213 ALA A N 1
ATOM 1554 C CA . ALA A 1 216 ? -11.003 52.844 -5.912 1.00 61.87 213 ALA A CA 1
ATOM 1555 C C . ALA A 1 216 ? -10.472 51.795 -4.958 1.00 63.99 213 ALA A C 1
ATOM 1556 O O . ALA A 1 216 ? -10.714 51.874 -3.767 1.00 67.66 213 ALA A O 1
ATOM 1558 N N . LYS A 1 217 ? -9.767 50.803 -5.487 1.00 69.91 214 LYS A N 1
ATOM 1559 C CA . LYS A 1 217 ? -9.040 49.852 -4.651 1.00 74.49 214 LYS A CA 1
ATOM 1560 C C . LYS A 1 217 ? -7.573 49.932 -5.013 1.00 73.24 214 LYS A C 1
ATOM 1561 O O . LYS A 1 217 ? -7.229 50.063 -6.184 1.00 80.19 214 LYS A O 1
ATOM 1567 N N . ALA A 1 218 ? -6.716 49.839 -4.002 1.00 69.33 215 ALA A N 1
ATOM 1568 C CA . ALA A 1 218 ? -5.286 49.893 -4.201 1.00 72.14 215 ALA A CA 1
ATOM 1569 C C . ALA A 1 218 ? -4.595 49.213 -3.042 1.00 79.89 215 ALA A C 1
ATOM 1570 O O . ALA A 1 218 ? -5.134 49.161 -1.941 1.00 82.15 215 ALA A O 1
ATOM 1572 N N . PRO A 1 219 ? -3.393 48.681 -3.284 1.00 83.53 216 PRO A N 1
ATOM 1573 C CA . PRO A 1 219 ? -2.562 48.166 -2.202 1.00 88.01 216 PRO A CA 1
ATOM 1574 C C . PRO A 1 219 ? -2.218 49.325 -1.259 1.00 99.25 216 PRO A C 1
ATOM 1575 O O . PRO A 1 219 ? -2.260 50.439 -1.784 1.00 103.29 216 PRO A O 1
ATOM 1579 N N . LYS A 1 220 ? -1.828 49.148 0.016 1.00 103.79 217 LYS A N 1
ATOM 1580 C CA . LYS A 1 220 ? -1.152 47.977 0.609 1.00 111.27 217 LYS A CA 1
ATOM 1581 C C . LYS A 1 220 ? 0.286 47.934 0.058 1.00 117.11 217 LYS A C 1
ATOM 1582 O O . LYS A 1 220 ? 0.682 47.009 -0.648 1.00 117.26 217 LYS A O 1
ATOM 1588 N N . PRO A 1 221 ? 1.078 48.960 0.408 1.00 122.52 218 PRO A N 1
ATOM 1589 C CA . PRO A 1 221 ? 2.361 49.279 -0.240 1.00 131.81 218 PRO A CA 1
ATOM 1590 C C . PRO A 1 221 ? 3.462 48.206 -0.149 1.00 137.87 218 PRO A C 1
ATOM 1591 O O . PRO A 1 221 ? 3.556 47.465 0.836 1.00 142.08 218 PRO A O 1
ATOM 1595 N N . ILE A 1 222 ? 4.281 48.146 -1.199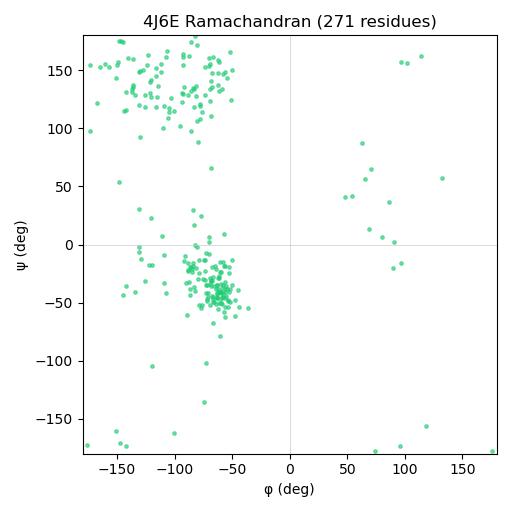 1.00 134.57 219 ILE A N 1
ATOM 1596 C CA . ILE A 1 222 ? 5.397 47.210 -1.310 1.00 137.57 219 ILE A CA 1
ATOM 1597 C C . ILE A 1 222 ? 6.363 47.331 -0.130 1.00 145.85 219 ILE A C 1
ATOM 1598 O O . ILE A 1 222 ? 6.970 46.350 0.308 1.00 150.99 219 ILE A O 1
ATOM 1603 N N . ARG A 1 226 ? 4.491 42.077 -4.102 1.00 131.22 223 ARG A N 1
ATOM 1604 C CA . ARG A 1 226 ? 3.130 41.733 -3.703 1.00 128.50 223 ARG A CA 1
ATOM 1605 C C . ARG A 1 226 ? 2.733 40.321 -4.119 1.00 130.03 223 ARG A C 1
ATOM 1606 O O . ARG A 1 226 ? 3.295 39.755 -5.054 1.00 134.42 223 ARG A O 1
ATOM 1614 N N . VAL A 1 227 ? 1.769 39.760 -3.397 1.00 125.10 224 VAL A N 1
ATOM 1615 C CA . VAL A 1 227 ? 1.222 38.440 -3.690 1.00 123.32 224 VAL A CA 1
ATOM 1616 C C . VAL A 1 227 ? -0.281 38.469 -3.414 1.00 114.79 224 VAL A C 1
ATOM 1617 O O . VAL A 1 227 ? -1.067 37.834 -4.120 1.00 114.21 224 VAL A O 1
ATOM 1621 N N . ALA A 1 228 ? -0.669 39.222 -2.386 1.00 105.95 225 ALA A N 1
ATOM 1622 C CA . ALA A 1 228 ? -2.070 39.511 -2.111 1.00 99.01 225 ALA A CA 1
ATOM 1623 C C . ALA A 1 228 ? -2.444 40.910 -2.613 1.00 94.65 225 ALA A C 1
ATOM 1624 O O . ALA A 1 228 ? -1.947 41.907 -2.090 1.00 94.70 225 ALA A O 1
ATOM 1626 N N . LEU A 1 229 ? -3.332 40.979 -3.606 1.00 86.55 226 LEU A N 1
ATOM 1627 C CA . LEU A 1 229 ? -3.730 42.251 -4.204 1.00 81.34 226 LEU A CA 1
ATOM 1628 C C . LEU A 1 229 ? -5.252 42.418 -4.231 1.00 72.82 226 LEU A C 1
ATOM 1629 O O . LEU A 1 229 ? -5.978 41.429 -4.335 1.00 71.15 226 LEU A O 1
ATOM 1634 N N . PRO A 1 230 ? -5.743 43.672 -4.155 1.00 70.01 227 PRO A N 1
ATOM 1635 C CA . PRO A 1 230 ? -7.196 43.893 -4.158 1.00 69.41 227 PRO A CA 1
ATOM 1636 C C . PRO A 1 230 ? -7.839 43.331 -5.431 1.00 72.00 227 PRO A C 1
ATOM 1637 O O . PRO A 1 230 ? -7.323 43.561 -6.533 1.00 70.76 227 PRO A O 1
ATOM 1641 N N . THR A 1 231 ? -8.942 42.609 -5.255 1.00 64.33 228 THR A N 1
ATOM 1642 C CA . THR A 1 231 ? -9.616 41.861 -6.312 1.00 65.44 228 THR A CA 1
ATOM 1643 C C . THR A 1 231 ? -10.981 42.481 -6.645 1.00 64.61 228 THR A C 1
ATOM 1644 O O . THR A 1 231 ? -11.626 43.074 -5.789 1.00 62.62 228 THR A O 1
ATOM 1648 N N . ILE A 1 232 ? -11.398 42.376 -7.901 1.00 69.24 229 ILE A N 1
ATOM 1649 C CA . ILE A 1 232 ? -12.776 42.670 -8.287 1.00 69.62 229 ILE A CA 1
ATOM 1650 C C . ILE A 1 232 ? -13.286 41.594 -9.260 1.00 70.59 229 ILE A C 1
ATOM 1651 O O . ILE A 1 232 ? -12.509 40.887 -9.899 1.00 77.80 229 ILE A O 1
ATOM 1656 N N . GLY A 1 233 ? -14.599 41.482 -9.371 1.00 66.47 230 GLY A N 1
ATOM 1657 C CA . GLY A 1 233 ? -15.212 40.566 -10.304 1.00 65.12 230 GLY A CA 1
ATOM 1658 C C . GLY A 1 233 ? -16.552 41.124 -10.735 1.00 64.87 230 GLY A C 1
ATOM 1659 O O . GLY A 1 233 ? -16.804 42.318 -10.592 1.00 63.16 230 GLY A O 1
ATOM 1660 N N . VAL A 1 234 ? -17.413 40.258 -11.254 1.00 60.92 231 VAL A N 1
ATOM 1661 C CA . VAL A 1 234 ? -18.697 40.687 -11.781 1.00 55.16 231 VAL A CA 1
ATOM 1662 C C . VAL A 1 234 ? -19.571 41.280 -10.706 1.00 55.87 231 VAL A C 1
ATOM 1663 O O . VAL A 1 234 ? -20.173 42.339 -10.919 1.00 59.15 231 VAL A O 1
ATOM 1667 N N . ALA A 1 235 ? -19.637 40.599 -9.550 1.00 55.31 232 ALA A N 1
ATOM 1668 C CA . ALA A 1 235 ? -20.439 41.042 -8.424 1.00 50.71 232 ALA A CA 1
ATOM 1669 C C . ALA A 1 235 ? -20.092 42.469 -8.079 1.00 49.06 232 ALA A C 1
ATOM 1670 O O . ALA A 1 235 ? -20.957 43.273 -7.793 1.00 53.88 232 ALA A O 1
ATOM 1672 N N . THR A 1 236 ? -18.812 42.779 -8.116 1.00 49.20 233 THR A N 1
ATOM 1673 C CA . THR A 1 236 ? -18.376 44.128 -7.863 1.00 55.90 233 THR A CA 1
ATOM 1674 C C . THR A 1 236 ? -19.060 45.097 -8.830 1.00 63.61 233 THR A C 1
ATOM 1675 O O . THR A 1 236 ? -19.440 46.200 -8.435 1.00 65.32 233 THR A O 1
ATOM 1679 N N . ILE A 1 237 ? -19.232 44.690 -10.089 1.00 60.66 234 ILE A N 1
ATOM 1680 C CA . ILE A 1 237 ? -19.843 45.582 -11.065 1.00 54.28 234 ILE A CA 1
ATOM 1681 C C . ILE A 1 237 ? -21.286 45.946 -10.688 1.00 49.52 234 ILE A C 1
ATOM 1682 O O . ILE A 1 237 ? -21.608 47.117 -10.550 1.00 49.01 234 ILE A O 1
ATOM 1687 N N . HIS A 1 238 ? -22.144 44.967 -10.478 1.00 49.81 235 HIS A N 1
ATOM 1688 C CA . HIS A 1 238 ? -23.529 45.313 -10.215 1.00 55.57 235 HIS A CA 1
ATOM 1689 C C . HIS A 1 238 ? -23.768 45.858 -8.814 1.00 58.11 235 HIS A C 1
ATOM 1690 O O . HIS A 1 238 ? -24.669 46.651 -8.592 1.00 67.08 235 HIS A O 1
ATOM 1697 N N . ARG A 1 239 ? -22.953 45.416 -7.870 1.00 63.0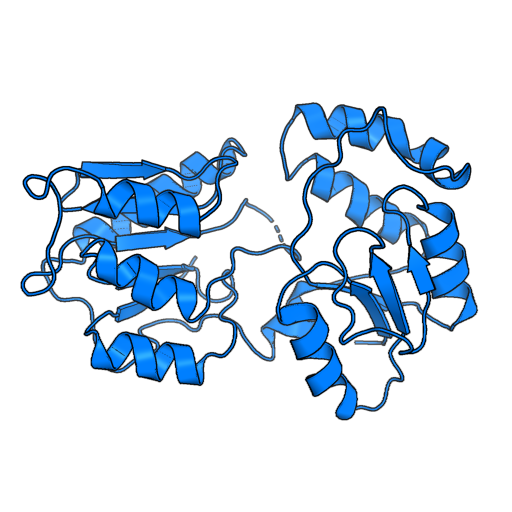3 236 ARG A N 1
ATOM 1698 C CA . ARG A 1 239 ? -22.913 45.995 -6.534 1.00 55.20 236 ARG A CA 1
ATOM 1699 C C . ARG A 1 239 ? -22.462 47.459 -6.654 1.00 50.15 236 ARG A C 1
ATOM 1700 O O . ARG A 1 239 ? -23.025 48.345 -6.028 1.00 50.08 236 ARG A O 1
ATOM 1708 N N . ALA A 1 240 ? -21.472 47.728 -7.495 1.00 50.54 237 ALA A N 1
ATOM 1709 C CA . ALA A 1 240 ? -21.102 49.121 -7.781 1.00 50.99 237 ALA A CA 1
ATOM 1710 C C . ALA A 1 240 ? -22.261 49.859 -8.451 1.00 55.39 237 ALA A C 1
ATOM 1711 O O . ALA A 1 240 ? -22.495 51.058 -8.216 1.00 59.08 237 ALA A O 1
ATOM 1713 N N . ALA A 1 241 ? -22.998 49.125 -9.264 1.00 48.83 238 ALA A N 1
ATOM 1714 C CA . ALA A 1 241 ? -24.069 49.728 -10.040 1.00 50.24 238 ALA A CA 1
ATOM 1715 C C . ALA A 1 241 ? -25.251 50.171 -9.155 1.00 48.68 238 ALA A C 1
ATOM 1716 O O . ALA A 1 241 ? -25.669 51.331 -9.202 1.00 49.38 238 ALA A O 1
ATOM 1718 N N . ARG A 1 242 ? -25.755 49.259 -8.331 1.00 56.27 239 ARG A N 1
ATOM 1719 C CA . ARG A 1 242 ? -26.795 49.584 -7.352 1.00 53.75 239 ARG A CA 1
ATOM 1720 C C . ARG A 1 242 ? -26.503 50.879 -6.601 1.00 57.09 239 ARG A C 1
ATOM 1721 O O . ARG A 1 242 ? -27.409 51.670 -6.341 1.00 63.38 239 ARG A O 1
ATOM 1729 N N . ALA A 1 243 ? -25.234 51.091 -6.277 1.00 45.70 240 ALA A N 1
ATOM 1730 C CA . ALA A 1 243 ? -24.816 52.224 -5.478 1.00 59.36 240 ALA A CA 1
ATOM 1731 C C . ALA A 1 243 ? -24.855 53.523 -6.256 1.00 57.23 240 ALA A C 1
ATOM 1732 O O . ALA A 1 243 ? -24.754 54.595 -5.673 1.00 65.85 240 ALA A O 1
ATOM 1734 N N . GLY A 1 244 ? -24.977 53.431 -7.573 1.00 55.34 241 GLY A N 1
ATOM 1735 C CA . GLY A 1 244 ? -25.049 54.618 -8.396 1.00 49.68 241 GLY A CA 1
ATOM 1736 C C . GLY A 1 244 ? -23.698 55.104 -8.891 1.00 52.80 241 GLY A C 1
ATOM 1737 O O . GLY A 1 244 ? -23.610 56.145 -9.566 1.00 63.18 241 GLY A O 1
ATOM 1738 N N . LEU A 1 245 ? -22.649 54.360 -8.547 1.00 48.32 242 LEU A N 1
ATOM 1739 C CA . LEU A 1 245 ? -21.297 54.677 -9.000 1.00 52.30 242 LEU A CA 1
ATOM 1740 C C . LEU A 1 245 ? -21.173 54.719 -10.526 1.00 63.05 242 LEU A C 1
ATOM 1741 O O . LEU A 1 245 ? -21.874 53.980 -11.241 1.00 65.43 242 LEU A O 1
ATOM 1746 N N . ALA A 1 246 ? -20.294 55.605 -11.004 1.00 63.19 243 ALA A N 1
ATOM 1747 C CA . ALA A 1 246 ? -19.960 55.714 -12.416 1.00 66.60 243 ALA A CA 1
ATOM 1748 C C . ALA A 1 246 ? -18.813 54.802 -12.865 1.00 68.85 243 ALA A C 1
ATOM 1749 O O . ALA A 1 246 ? -18.608 54.615 -14.056 1.00 78.55 243 ALA A O 1
ATOM 1751 N N . GLY A 1 247 ? -18.040 54.265 -11.932 1.00 68.28 244 GLY A N 1
ATOM 1752 C CA . GLY A 1 247 ? -16.911 53.435 -12.322 1.00 70.90 244 GLY A CA 1
ATOM 1753 C C . GLY A 1 247 ? -16.000 52.924 -11.217 1.00 66.21 244 GLY A C 1
ATOM 1754 O O . GLY A 1 247 ? -16.251 53.150 -10.034 1.00 61.28 244 GLY A O 1
ATOM 1755 N N . ILE A 1 248 ? -14.945 52.214 -11.617 1.00 67.53 245 ILE A N 1
ATOM 1756 C CA . ILE A 1 248 ? -14.016 51.562 -10.692 1.00 64.35 245 ILE A CA 1
ATOM 1757 C C . ILE A 1 248 ? -12.591 51.775 -11.156 1.00 69.97 245 ILE A C 1
ATOM 1758 O O . ILE A 1 248 ? -12.302 51.629 -12.337 1.00 80.96 245 ILE A O 1
ATOM 1763 N N . VAL A 1 249 ? -11.699 52.139 -10.242 1.00 68.52 246 VAL A N 1
ATOM 1764 C CA . VAL A 1 249 ? -10.311 52.376 -10.625 1.00 73.27 246 VAL A CA 1
ATOM 1765 C C . VAL A 1 249 ? -9.320 51.652 -9.730 1.00 78.21 246 VAL A C 1
ATOM 1766 O O . VAL A 1 249 ? -9.560 51.442 -8.528 1.00 76.29 246 VAL A O 1
ATOM 1770 N N . GLY A 1 250 ? -8.199 51.277 -10.332 1.00 74.01 247 GLY A N 1
ATOM 1771 C CA . GLY A 1 250 ? -7.133 50.623 -9.613 1.00 71.83 247 GLY A CA 1
ATOM 1772 C C . GLY A 1 250 ? -5.826 51.047 -10.233 1.00 73.89 247 GLY A C 1
ATOM 1773 O O . GLY A 1 250 ? -5.816 51.760 -11.230 1.00 78.23 247 GLY A O 1
ATOM 1774 N N . GLU A 1 251 ? -4.721 50.624 -9.632 1.00 76.44 248 GLU A N 1
ATOM 1775 C CA . GLU A 1 251 ? -3.413 50.827 -10.216 1.00 77.96 248 GLU A CA 1
ATOM 1776 C C . GLU A 1 251 ? -3.142 49.680 -11.180 1.00 80.81 248 GLU A C 1
ATOM 1777 O O . GLU A 1 251 ? -3.347 48.522 -10.838 1.00 81.45 248 GLU A O 1
ATOM 1783 N N . ALA A 1 252 ? -2.696 50.012 -12.387 1.00 85.33 249 ALA A N 1
ATOM 1784 C CA . ALA A 1 252 ? -2.328 49.018 -13.392 1.00 86.91 249 ALA A CA 1
ATOM 1785 C C . ALA A 1 252 ? -1.358 47.979 -12.832 1.00 91.01 249 ALA A C 1
ATOM 1786 O O . ALA A 1 252 ? -0.299 48.330 -12.318 1.00 98.82 249 ALA A O 1
ATOM 1788 N N . GLY A 1 253 ? -1.726 46.707 -12.927 1.00 86.23 250 GLY A N 1
ATOM 1789 C CA . GLY A 1 253 ? -0.888 45.628 -12.438 1.00 87.95 250 GLY A CA 1
ATOM 1790 C C . GLY A 1 253 ? -0.990 45.422 -10.938 1.00 94.20 250 GLY A C 1
ATOM 1791 O O . GLY A 1 253 ? -0.245 44.622 -10.362 1.00 98.94 250 GLY A O 1
ATOM 1792 N N . ARG A 1 254 ? -1.914 46.146 -10.308 1.00 93.08 251 ARG A N 1
ATOM 1793 C CA . ARG A 1 254 ? -2.104 46.098 -8.862 1.00 92.26 251 ARG A CA 1
ATOM 1794 C C . ARG A 1 254 ? -3.575 45.905 -8.521 1.00 83.22 251 ARG A C 1
ATOM 1795 O O . ARG A 1 254 ? -4.066 46.400 -7.505 1.00 76.65 251 ARG A O 1
ATOM 1803 N N . LEU A 1 255 ? -4.280 45.208 -9.404 1.00 80.50 252 LEU A N 1
ATOM 1804 C CA . LEU A 1 255 ? -5.643 44.779 -9.139 1.00 77.11 252 LEU A CA 1
ATOM 1805 C C . LEU A 1 255 ? -5.891 43.501 -9.915 1.00 75.38 252 LEU A C 1
ATOM 1806 O O . LEU A 1 255 ? -5.391 43.331 -11.025 1.00 82.16 252 LEU A O 1
ATOM 1811 N N . LEU A 1 256 ? -6.655 42.603 -9.314 1.00 64.87 253 LEU A N 1
ATOM 1812 C CA . LEU A 1 256 ? -7.029 41.353 -9.941 1.00 75.02 253 LEU A CA 1
ATOM 1813 C C . LEU A 1 256 ? -8.471 41.448 -10.435 1.00 76.21 253 LEU A C 1
ATOM 1814 O O . LEU A 1 256 ? -9.381 41.789 -9.670 1.00 70.77 253 LEU A O 1
ATOM 1819 N N . VAL A 1 257 ? -8.676 41.153 -11.717 1.00 77.02 254 VAL A N 1
ATOM 1820 C CA . VAL A 1 257 ? -10.012 41.173 -12.307 1.00 70.30 254 VAL A CA 1
ATOM 1821 C C . VAL A 1 257 ? -10.426 39.747 -12.608 1.00 70.98 254 VAL A C 1
ATOM 1822 O O . VAL A 1 257 ? -10.007 39.169 -13.606 1.00 71.06 254 VAL A O 1
ATOM 1826 N N . VAL A 1 258 ? -11.244 39.162 -11.750 1.00 71.51 255 VAL A N 1
ATOM 1827 C CA . VAL A 1 258 ? -11.681 37.807 -12.015 1.00 76.88 255 VAL A CA 1
ATOM 1828 C C . VAL A 1 258 ? -12.694 37.847 -13.135 1.00 77.65 255 VAL A C 1
ATOM 1829 O O . VAL A 1 258 ? -13.655 38.623 -13.064 1.00 68.23 255 VAL A O 1
ATOM 1833 N N . ASP A 1 259 ? -12.468 37.016 -14.155 1.00 83.44 256 ASP A N 1
ATOM 1834 C CA . ASP A 1 259 ? -13.411 36.825 -15.253 1.00 80.58 256 ASP A CA 1
ATOM 1835 C C . ASP A 1 259 ? -13.560 38.115 -16.061 1.00 76.39 256 ASP A C 1
ATOM 1836 O O . ASP A 1 259 ? -14.660 38.634 -16.224 1.00 79.58 256 ASP A O 1
ATOM 1841 N N . ARG A 1 260 ? -12.439 38.619 -16.564 1.00 75.09 257 ARG A N 1
ATOM 1842 C CA . ARG A 1 260 ? -12.375 39.942 -17.183 1.00 77.87 257 ARG A CA 1
ATOM 1843 C C . ARG A 1 260 ? -13.338 40.198 -18.363 1.00 83.94 257 ARG A C 1
ATOM 1844 O O . ARG A 1 260 ? -13.590 41.345 -18.713 1.00 86.45 257 ARG A O 1
ATOM 1846 N N . GLU A 1 261 ? -13.876 39.155 -18.981 1.00 81.15 258 GLU A N 1
ATOM 1847 C CA . GLU A 1 261 ? -14.738 39.388 -20.126 1.00 85.61 258 GLU A CA 1
ATOM 1848 C C . GLU A 1 261 ? -16.175 39.631 -19.699 1.00 86.07 258 GLU A C 1
ATOM 1849 O O . GLU A 1 261 ? -16.830 40.535 -20.204 1.00 87.20 258 GLU A O 1
ATOM 1855 N N . ALA A 1 262 ? -16.654 38.825 -18.757 1.00 87.12 259 ALA A N 1
ATOM 1856 C CA . ALA A 1 262 ? -17.964 39.027 -18.136 1.00 81.07 259 ALA A CA 1
ATOM 1857 C C . ALA A 1 262 ? -17.988 40.304 -17.302 1.00 75.45 259 ALA A C 1
ATOM 1858 O O . ALA A 1 262 ? -19.044 40.921 -17.116 1.00 71.90 259 ALA A O 1
ATOM 1860 N N . VAL A 1 263 ? -16.817 40.687 -16.794 1.00 69.80 260 VAL A N 1
ATOM 1861 C CA . VAL A 1 263 ? -16.651 41.969 -16.129 1.00 70.73 260 VAL A CA 1
ATOM 1862 C C . VAL A 1 263 ? -16.828 43.085 -17.143 1.00 74.60 260 VAL A C 1
ATOM 1863 O O . VAL A 1 263 ? -17.539 44.059 -16.892 1.00 79.99 260 VAL A O 1
ATOM 1867 N N . ILE A 1 264 ? -16.168 42.936 -18.286 1.00 70.85 261 ILE A N 1
ATOM 1868 C CA . ILE A 1 264 ? -16.312 43.871 -19.394 1.00 73.91 261 ILE A CA 1
ATOM 1869 C C . ILE A 1 264 ? -17.759 43.953 -19.876 1.00 73.51 261 ILE A C 1
ATOM 1870 O O . ILE A 1 264 ? -18.299 45.043 -20.052 1.00 73.20 261 ILE A O 1
ATOM 1875 N N . ALA A 1 265 ? -18.394 42.803 -20.072 1.00 75.89 262 ALA A N 1
ATOM 1876 C CA . ALA A 1 265 ? -19.756 42.789 -20.584 1.00 74.81 262 ALA A CA 1
ATOM 1877 C C . ALA A 1 265 ? -20.665 43.564 -19.642 1.00 79.56 262 ALA A C 1
ATOM 1878 O O . ALA A 1 265 ? -21.452 44.407 -20.083 1.00 77.67 262 ALA A O 1
ATOM 1880 N N . ALA A 1 266 ? -20.506 43.304 -18.340 1.00 79.76 263 ALA A N 1
ATOM 1881 C CA . ALA A 1 266 ? -21.408 43.815 -17.306 1.00 70.77 263 ALA A CA 1
ATOM 1882 C C . ALA A 1 266 ? -21.240 45.303 -17.101 1.00 60.89 263 ALA A C 1
ATOM 1883 O O . ALA A 1 266 ? -22.209 46.046 -17.033 1.00 74.65 263 ALA A O 1
ATOM 1885 N N . ALA A 1 267 ? -19.995 45.728 -17.029 1.00 68.35 264 ALA A N 1
ATOM 1886 C CA . ALA A 1 267 ? -19.670 47.136 -16.877 1.00 65.19 264 ALA A CA 1
ATOM 1887 C C . ALA A 1 267 ? -20.224 47.968 -18.015 1.00 64.73 264 ALA A C 1
ATOM 1888 O O . ALA A 1 267 ? -20.679 49.085 -17.806 1.00 61.92 264 ALA A O 1
ATOM 1890 N N . ASP A 1 268 ? -20.190 47.413 -19.216 1.00 68.17 265 ASP A N 1
ATOM 1891 C CA . ASP A 1 268 ? -20.624 48.127 -20.416 1.00 72.31 265 ASP A CA 1
ATOM 1892 C C . ASP A 1 268 ? -22.133 48.322 -20.530 1.00 78.72 265 ASP A C 1
ATOM 1893 O O . ASP A 1 268 ? -22.591 49.381 -20.974 1.00 84.99 265 ASP A O 1
ATOM 1898 N N . ASP A 1 269 ? -22.893 47.282 -20.185 1.00 75.35 266 ASP A N 1
ATOM 1899 C CA . ASP A 1 269 ? -24.354 47.305 -20.288 1.00 75.22 266 ASP A CA 1
ATOM 1900 C C . ASP A 1 269 ? -24.903 48.256 -19.239 1.00 76.71 266 ASP A C 1
ATOM 1901 O O . ASP A 1 269 ? -25.934 48.918 -19.441 1.00 69.56 266 ASP A O 1
ATOM 1906 N N . LEU A 1 270 ? -24.207 48.297 -18.106 1.00 70.62 267 LEU A N 1
ATOM 1907 C CA . LEU A 1 270 ? -24.624 49.106 -16.972 1.00 71.65 267 LEU A CA 1
ATOM 1908 C C . LEU A 1 270 ? -24.109 50.532 -17.157 1.00 69.87 267 LEU A C 1
ATOM 1909 O O . LEU A 1 270 ? -24.626 51.469 -16.567 1.00 74.55 267 LEU A O 1
ATOM 1914 N N . GLY A 1 271 ? -23.087 50.693 -17.984 1.00 67.11 268 GLY A N 1
ATOM 1915 C CA . GLY A 1 271 ? -22.558 52.014 -18.277 1.00 64.96 268 GLY A CA 1
ATOM 1916 C C . GLY A 1 271 ? -21.532 52.497 -17.288 1.00 69.50 268 GLY A C 1
ATOM 1917 O O . GLY A 1 271 ? -21.472 53.683 -16.973 1.00 74.73 268 GLY A O 1
ATOM 1918 N N . LEU A 1 272 ? -20.714 51.569 -16.804 1.00 67.03 269 LEU A N 1
ATOM 1919 C CA . LEU A 1 272 ? -19.678 51.873 -15.824 1.00 64.25 269 LEU A CA 1
ATOM 1920 C C . LEU A 1 272 ? -18.272 51.644 -16.381 1.00 77.30 269 LEU A C 1
ATOM 1921 O O . LEU A 1 272 ? -17.968 50.562 -16.868 1.00 85.75 269 LEU A O 1
ATOM 1926 N N . PHE A 1 273 ? -17.402 52.645 -16.298 1.00 59.42 270 PHE A N 1
ATOM 1927 C CA . PHE A 1 273 ? -16.010 52.410 -16.653 1.00 65.74 270 PHE A CA 1
ATOM 1928 C C . PHE A 1 273 ? -15.212 51.593 -15.633 1.00 66.24 270 PHE A C 1
ATOM 1929 O O . PHE A 1 273 ? -15.508 51.589 -14.433 1.00 68.68 270 PHE A O 1
ATOM 1937 N N . VAL A 1 274 ? -14.195 50.894 -16.123 1.00 67.86 271 VAL A N 1
ATOM 1938 C CA . VAL A 1 274 ? -13.214 50.278 -15.243 1.00 69.34 271 VAL A CA 1
ATOM 1939 C C . VAL A 1 274 ? -11.868 50.591 -15.821 1.00 78.18 271 VAL A C 1
ATOM 1940 O O . VAL A 1 274 ? -11.615 50.347 -16.994 1.00 87.12 271 VAL A O 1
ATOM 1944 N N . LEU A 1 275 ? -11.002 51.123 -14.977 1.00 75.70 272 LEU A N 1
ATOM 1945 C CA . LEU A 1 275 ? -9.859 51.861 -15.444 1.00 77.94 272 LEU A CA 1
ATOM 1946 C C . LEU A 1 275 ? -8.642 51.579 -14.577 1.00 71.96 272 LEU A C 1
ATOM 1947 O O . LEU A 1 275 ? -8.726 51.637 -13.364 1.00 69.05 272 LEU A O 1
ATOM 1952 N N . GLY A 1 276 ? -7.516 51.277 -15.213 1.00 72.97 273 GLY A N 1
ATOM 1953 C CA . GLY A 1 276 ? -6.264 51.092 -14.505 1.00 74.88 273 G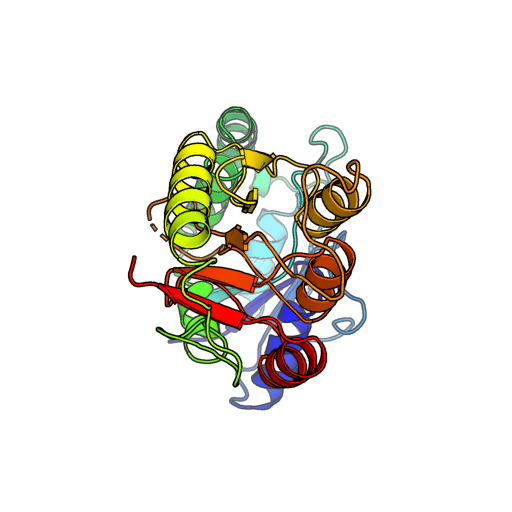LY A CA 1
ATOM 1954 C C . GLY A 1 276 ? -5.334 52.277 -14.676 1.00 82.33 273 GLY A C 1
ATOM 1955 O O . GLY A 1 276 ? -4.899 52.590 -15.789 1.00 84.21 273 GLY A O 1
ATOM 1956 N N . VAL A 1 277 ? -5.026 52.942 -13.569 1.00 82.49 274 VAL A N 1
ATOM 1957 C CA . VAL A 1 277 ? -4.173 54.119 -13.590 1.00 79.52 274 VAL A CA 1
ATOM 1958 C C . VAL A 1 277 ? -2.721 53.699 -13.347 1.00 83.43 274 VAL A C 1
ATOM 1959 O O . VAL A 1 277 ? -2.459 52.602 -12.877 1.00 82.01 274 VAL A O 1
ATOM 1963 N N . ASP A 1 278 ? -1.772 54.554 -13.691 1.00 98.86 275 ASP A N 1
ATOM 1964 C CA . ASP A 1 278 ? -0.370 54.217 -13.481 1.00 111.91 275 ASP A CA 1
ATOM 1965 C C . ASP A 1 278 ? 0.055 54.514 -12.043 1.00 117.66 275 ASP A C 1
ATOM 1966 O O . ASP A 1 278 ? -0.009 55.659 -11.600 1.00 121.67 275 ASP A O 1
ATOM 1971 N N . PRO A 1 279 ? 0.476 53.472 -11.307 1.00 117.42 276 PRO A N 1
ATOM 1972 C CA . PRO A 1 279 ? 0.931 53.563 -9.912 1.00 118.82 276 PRO A CA 1
ATOM 1973 C C . PRO A 1 279 ? 1.955 54.668 -9.656 1.00 119.76 276 PRO A C 1
ATOM 1974 O O . PRO A 1 279 ? 2.797 54.928 -10.511 1.00 125.50 276 PRO A O 1
#

Radius of gyration: 19.51 Å; Cα contacts (8 Å, |Δi|>4): 562; chains: 1; bounding box: 43×50×44 Å

Secondary structure (DSSP, 8-state):
----EEEE-SSSHHHHHHHHHHHH-----EEEETTT--GGGTTSSEEEE-TT-HHHHHHHHHHHT-S-EEEES------GGGPPP-TTSTTTSHHHHHHHHH-TTHHHHHHHHHHHHTT----HHHHHHHHHBPPSEESSS----GGGHHHHHHHHHHHHHHHHTTS-SEEEEETTEEEEE-SSS-HHHHHHHHHHS-GGGS-BTTB---EEEE-------S--EE-HHHHHHHHHTT--EEEEETTS-EETTHHHHHHHHHHHT-EEEEE--

B-factor: mean 96.47, std 32.3, range [42.1, 239.79]

CATH classification: 3.40.50.20 (+1 more: 3.40.140.80)

Foldseek 3Di:
DADDEEEAAADCFVVVVVVVCVPPPNNYAYAAQQVGHDCVCPPDHHYYDPPLQLVVNLVGCVVVPHQEYAYDYDDDDDPVVPGDDHDVSPVQVVQLVVLVVQAPQSNVVSSVVVVVVSNRDYANQVVCLVPFWAAAFWLADFHDDPLAVVLVVVQQVVLVVCAVSNAFFKWKDFPRDTQFDDGPPDLLVGLVVLLVDPCVRAAAQVGATMEMEGEDDPDDRDAAEDEQSSQVSNLSNRHQEYEYATSRYGYPPSVSNRVSCVVSRHIYHHHHD